Protein AF-A0A7S3CPD2-F1 (afdb_monomer)

pLDDT: mean 91.82, std 6.43, range [57.81, 98.19]

Structure (mmCIF, N/CA/C/O backbone):
data_AF-A0A7S3CPD2-F1
#
_entry.id   AF-A0A7S3CPD2-F1
#
loop_
_atom_site.group_PDB
_atom_site.id
_atom_site.type_symbol
_atom_site.label_atom_id
_atom_site.label_alt_id
_atom_site.label_comp_id
_atom_site.label_asym_id
_atom_site.label_entity_id
_atom_site.label_seq_id
_atom_site.pdbx_PDB_ins_code
_atom_site.Cartn_x
_atom_site.Cartn_y
_atom_site.Cartn_z
_atom_site.occupancy
_atom_site.B_iso_or_equiv
_atom_site.auth_seq_id
_atom_site.auth_comp_id
_atom_site.auth_asym_id
_atom_site.auth_atom_id
_atom_site.pdbx_PDB_model_num
ATOM 1 N N . MET A 1 1 ? 28.173 -14.606 -9.023 1.00 57.81 1 MET A N 1
ATOM 2 C CA . MET A 1 1 ? 27.954 -14.836 -7.575 1.00 57.81 1 MET A CA 1
ATOM 3 C C . MET A 1 1 ? 26.804 -14.009 -6.994 1.00 57.81 1 MET A C 1
ATOM 5 O O . MET A 1 1 ? 26.069 -14.550 -6.185 1.00 57.81 1 MET A O 1
ATOM 9 N N . VAL A 1 2 ? 26.555 -12.772 -7.455 1.00 64.44 2 VAL A N 1
ATOM 10 C CA . VAL A 1 2 ? 25.464 -11.912 -6.931 1.00 64.44 2 VAL A CA 1
ATOM 11 C C . VAL A 1 2 ? 24.052 -12.506 -7.101 1.00 64.44 2 VAL A C 1
ATOM 13 O O . VAL A 1 2 ? 23.254 -12.455 -6.173 1.00 64.44 2 VAL A O 1
ATOM 16 N N . LYS A 1 3 ? 23.731 -13.115 -8.256 1.00 70.94 3 LYS A N 1
ATOM 17 C CA . LYS A 1 3 ? 22.401 -13.717 -8.502 1.00 70.94 3 LYS A CA 1
ATOM 18 C C . LYS A 1 3 ? 22.053 -14.864 -7.524 1.00 70.94 3 LYS A C 1
ATOM 20 O O . LYS A 1 3 ? 20.978 -14.796 -6.938 1.00 70.94 3 LYS A O 1
ATOM 25 N N . PRO A 1 4 ? 22.931 -15.865 -7.292 1.00 81.25 4 PRO A N 1
ATOM 26 C CA . PRO A 1 4 ? 22.703 -16.887 -6.266 1.00 81.25 4 PRO A CA 1
ATOM 27 C C . PRO A 1 4 ? 22.492 -16.327 -4.854 1.00 81.25 4 PRO A C 1
ATOM 29 O O . PRO A 1 4 ? 21.591 -16.774 -4.159 1.00 81.25 4 PRO A O 1
ATOM 32 N N . MET A 1 5 ? 23.272 -15.321 -4.441 1.00 82.88 5 MET A N 1
ATOM 33 C CA . MET A 1 5 ? 23.145 -14.735 -3.098 1.00 82.88 5 MET A CA 1
ATOM 34 C C . MET A 1 5 ? 21.806 -14.019 -2.901 1.00 82.88 5 MET A C 1
ATOM 36 O O . MET A 1 5 ? 21.181 -14.173 -1.856 1.00 82.88 5 MET A O 1
ATOM 40 N N . LYS A 1 6 ? 21.322 -13.302 -3.924 1.00 82.38 6 LYS A N 1
ATOM 41 C CA . LYS A 1 6 ? 19.975 -12.716 -3.900 1.00 82.38 6 LYS A CA 1
ATOM 42 C C . LYS A 1 6 ? 18.889 -13.774 -3.800 1.00 82.38 6 LYS A C 1
ATOM 44 O O . LYS A 1 6 ? 17.940 -13.595 -3.054 1.00 82.38 6 LYS A O 1
ATOM 49 N N . GLN A 1 7 ? 19.031 -14.879 -4.533 1.00 86.94 7 GLN A N 1
ATOM 50 C CA . GLN A 1 7 ? 18.063 -15.969 -4.448 1.00 86.94 7 GLN A CA 1
ATOM 51 C C . GLN A 1 7 ? 17.977 -16.517 -3.020 1.00 86.94 7 GLN A C 1
ATOM 53 O O . GLN A 1 7 ? 16.886 -16.576 -2.469 1.00 86.94 7 GLN A O 1
ATOM 58 N N . VAL A 1 8 ? 19.125 -16.801 -2.399 1.00 89.69 8 VAL A N 1
ATOM 59 C CA . VAL A 1 8 ? 19.183 -17.275 -1.009 1.00 89.69 8 VAL A CA 1
ATOM 60 C C . VAL A 1 8 ? 18.542 -16.273 -0.047 1.00 89.69 8 VAL A C 1
ATOM 62 O O . VAL A 1 8 ? 17.734 -16.669 0.785 1.00 89.69 8 VAL A O 1
ATOM 65 N N . ARG A 1 9 ? 18.848 -14.974 -0.172 1.00 87.56 9 ARG A N 1
ATOM 66 C CA . ARG A 1 9 ? 18.256 -13.937 0.689 1.00 87.56 9 ARG A CA 1
ATOM 67 C C . ARG A 1 9 ? 16.732 -13.881 0.551 1.00 87.56 9 ARG A C 1
ATOM 69 O O . ARG A 1 9 ? 16.040 -13.853 1.563 1.00 87.56 9 ARG A O 1
ATOM 76 N N . ARG A 1 10 ? 16.206 -13.944 -0.675 1.00 87.88 10 ARG A N 1
ATOM 77 C CA . ARG A 1 10 ? 14.756 -13.990 -0.926 1.00 87.88 10 ARG A CA 1
ATOM 78 C C . ARG A 1 10 ? 14.099 -15.228 -0.332 1.00 87.88 10 ARG A C 1
ATOM 80 O O . ARG A 1 10 ? 13.032 -15.114 0.261 1.00 87.88 10 ARG A O 1
ATOM 87 N N . ASP A 1 11 ? 14.732 -16.390 -0.456 1.00 90.50 11 ASP A N 1
ATOM 88 C CA . ASP A 1 11 ? 14.194 -17.638 0.091 1.00 90.50 11 ASP A CA 1
ATOM 89 C C . ASP A 1 11 ? 14.180 -17.614 1.629 1.00 90.50 11 ASP A C 1
ATOM 91 O O . ASP A 1 11 ? 13.206 -18.053 2.240 1.00 90.50 11 ASP A O 1
ATOM 95 N N . ILE A 1 12 ? 15.198 -17.014 2.260 1.00 90.88 12 ILE A N 1
ATOM 96 C CA . ILE A 1 12 ? 15.220 -16.766 3.710 1.00 90.88 12 ILE A CA 1
ATOM 97 C C . ILE A 1 12 ? 14.078 -15.826 4.115 1.00 90.88 12 ILE A C 1
ATOM 99 O O . ILE A 1 12 ? 13.337 -16.141 5.043 1.00 90.88 12 ILE A O 1
ATOM 103 N N . LEU A 1 13 ? 13.899 -14.698 3.418 1.00 91.56 13 LEU A N 1
ATOM 104 C CA . LEU A 1 13 ? 12.825 -13.743 3.719 1.00 91.56 13 LEU A CA 1
ATOM 105 C C . LEU A 1 13 ?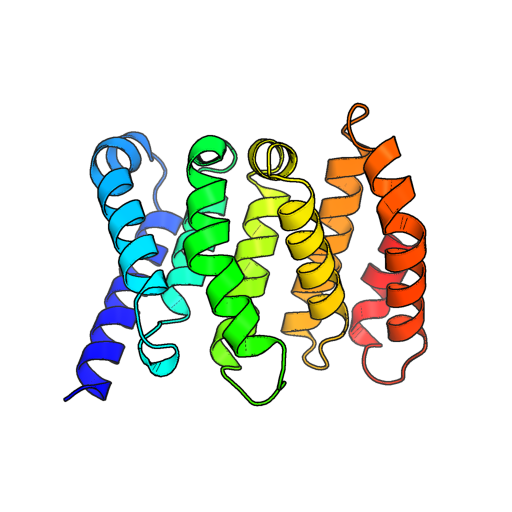 11.439 -14.389 3.596 1.00 91.56 13 LEU A C 1
ATOM 107 O O . LEU A 1 13 ? 10.601 -14.191 4.470 1.00 91.56 13 LEU A O 1
ATOM 111 N N . LYS A 1 14 ? 11.218 -15.217 2.568 1.00 91.31 14 LYS A N 1
ATOM 112 C CA . LYS A 1 14 ? 9.965 -15.969 2.391 1.00 91.31 14 LYS A CA 1
ATOM 113 C C . LYS A 1 14 ? 9.741 -16.998 3.491 1.00 91.31 14 LYS A C 1
ATOM 115 O O . LYS A 1 14 ? 8.622 -17.134 3.968 1.00 91.31 14 LYS A O 1
ATOM 120 N N . LEU A 1 15 ? 10.786 -17.705 3.920 1.00 92.00 15 LEU A N 1
ATOM 121 C CA . LEU A 1 15 ? 10.677 -18.649 5.032 1.00 92.00 15 LEU A CA 1
ATOM 122 C C . LEU A 1 15 ? 10.284 -17.934 6.332 1.00 92.00 15 LEU A C 1
ATOM 124 O O . LEU A 1 15 ? 9.395 -18.403 7.039 1.00 92.00 15 LEU A O 1
ATOM 128 N N . ILE A 1 16 ? 10.911 -16.788 6.618 1.00 90.00 16 ILE A N 1
ATOM 129 C CA . ILE A 1 16 ? 10.566 -15.955 7.778 1.00 90.00 16 ILE A CA 1
ATOM 130 C C . ILE A 1 16 ? 9.122 -15.459 7.657 1.00 90.00 16 ILE A C 1
ATOM 132 O O . ILE A 1 16 ? 8.374 -15.529 8.627 1.00 90.00 16 ILE A O 1
ATOM 136 N N . GLN A 1 17 ? 8.710 -15.007 6.471 1.00 90.56 17 GLN A N 1
ATOM 137 C CA . GLN A 1 17 ? 7.341 -14.568 6.215 1.00 90.56 17 GLN A CA 1
ATOM 138 C C . GLN A 1 17 ? 6.327 -15.679 6.522 1.00 90.56 17 GLN A C 1
ATOM 140 O O . GLN A 1 17 ? 5.404 -15.454 7.298 1.00 90.56 17 GLN A O 1
ATOM 145 N N . ILE A 1 18 ? 6.532 -16.887 5.984 1.00 91.00 18 ILE A N 1
ATOM 146 C CA . ILE A 1 18 ? 5.654 -18.044 6.225 1.00 91.00 18 ILE A CA 1
ATOM 147 C C . ILE A 1 18 ? 5.589 -18.376 7.720 1.00 91.00 18 ILE A C 1
ATOM 149 O O . ILE A 1 18 ? 4.514 -18.648 8.250 1.00 91.00 18 ILE A O 1
ATOM 153 N N . TYR A 1 19 ? 6.725 -18.327 8.420 1.00 88.94 19 TYR A N 1
ATOM 154 C CA . TYR A 1 19 ? 6.754 -18.542 9.865 1.00 88.94 19 TYR A CA 1
ATOM 155 C C . TYR A 1 19 ? 5.871 -17.520 10.605 1.00 88.94 19 TYR A C 1
ATOM 157 O O . TYR A 1 19 ? 4.987 -17.914 11.366 1.00 88.94 19 TYR A O 1
ATOM 165 N N . ILE A 1 20 ? 6.033 -16.228 10.308 1.00 89.19 20 ILE A N 1
ATOM 166 C CA . ILE A 1 20 ? 5.252 -15.118 10.886 1.00 89.19 20 ILE A CA 1
ATOM 167 C C . ILE A 1 20 ? 3.753 -15.257 10.571 1.00 89.19 20 ILE A C 1
ATOM 169 O O . ILE A 1 20 ? 2.915 -14.991 11.430 1.00 89.19 20 ILE A O 1
ATOM 173 N N . GLU A 1 21 ? 3.388 -15.723 9.373 1.00 89.62 21 GLU A N 1
ATOM 174 C CA . GLU A 1 21 ? 1.992 -16.002 9.001 1.00 89.62 21 GLU A CA 1
ATOM 175 C C . GLU A 1 21 ? 1.358 -17.093 9.875 1.00 89.62 21 GLU A C 1
ATOM 177 O O . GLU A 1 21 ? 0.167 -17.016 10.190 1.00 89.62 21 GLU A O 1
ATOM 182 N N . THR A 1 22 ? 2.142 -18.086 10.299 1.00 87.19 22 THR A N 1
ATOM 183 C CA . THR A 1 22 ? 1.669 -19.199 11.140 1.00 87.19 22 THR A CA 1
ATOM 184 C C . THR A 1 22 ? 1.745 -18.928 12.639 1.00 87.19 22 THR A C 1
ATOM 186 O O . THR A 1 22 ? 1.070 -19.609 13.410 1.00 87.19 22 THR A O 1
ATOM 189 N N . GLU A 1 23 ? 2.543 -17.945 13.058 1.00 83.88 23 GLU A N 1
ATOM 190 C CA . GLU A 1 23 ? 2.783 -17.661 14.468 1.00 83.88 23 GLU A CA 1
ATOM 191 C C . GLU A 1 23 ? 1.545 -17.045 15.140 1.00 83.88 23 GLU A C 1
ATOM 193 O O . GLU A 1 23 ? 0.802 -16.250 14.544 1.00 83.88 23 GLU A O 1
ATOM 198 N N . VAL A 1 24 ? 1.324 -17.450 16.393 1.00 78.62 24 VAL A N 1
ATOM 199 C CA . VAL A 1 24 ? 0.180 -17.034 17.220 1.00 78.62 24 VAL A CA 1
ATOM 200 C C . VAL A 1 24 ? 0.649 -16.199 18.408 1.00 78.62 24 VAL A C 1
ATOM 202 O O . VAL A 1 24 ? -0.090 -15.323 18.853 1.00 78.62 24 VAL A O 1
ATOM 205 N N . ASN A 1 25 ? 1.868 -16.432 18.913 1.00 80.44 25 ASN A N 1
ATOM 206 C CA . ASN A 1 25 ? 2.431 -15.657 20.014 1.00 80.44 25 ASN A CA 1
ATOM 207 C C . ASN A 1 25 ? 3.629 -14.814 19.553 1.00 80.44 25 ASN A C 1
ATOM 209 O O . ASN A 1 25 ? 4.753 -15.300 19.426 1.00 80.44 25 ASN A O 1
ATOM 213 N N . PHE A 1 26 ? 3.392 -13.514 19.391 1.00 81.00 26 PHE A N 1
ATOM 214 C CA . PHE A 1 26 ? 4.415 -12.552 18.995 1.00 81.00 26 PHE A CA 1
ATOM 215 C C . PHE A 1 26 ? 5.247 -11.983 20.149 1.00 81.00 26 PHE A C 1
ATOM 217 O O . PHE A 1 26 ? 6.204 -11.263 19.889 1.00 81.00 26 PHE A O 1
ATOM 224 N N . GLU A 1 27 ? 4.988 -12.322 21.416 1.00 77.94 27 GLU A N 1
ATOM 225 C CA . GLU A 1 27 ? 5.785 -11.801 22.541 1.00 77.94 27 GLU A CA 1
ATOM 226 C C . GLU A 1 27 ? 7.270 -12.165 22.403 1.00 77.94 27 GLU A C 1
ATOM 228 O O . GLU A 1 27 ? 8.155 -11.320 22.557 1.00 77.94 27 GLU A O 1
ATOM 233 N N . THR A 1 28 ? 7.546 -13.423 22.046 1.00 73.88 28 THR A N 1
ATOM 234 C CA . THR A 1 28 ? 8.921 -13.910 21.848 1.00 73.88 28 THR A CA 1
ATOM 235 C C . THR A 1 28 ? 9.550 -13.309 20.592 1.00 73.88 28 THR A C 1
ATOM 237 O O . THR A 1 28 ? 10.752 -13.032 20.578 1.00 73.88 28 THR A O 1
ATOM 240 N N . PHE A 1 29 ? 8.748 -13.074 19.549 1.00 75.31 29 PHE A N 1
ATOM 241 C CA . PHE A 1 29 ? 9.196 -12.401 18.334 1.00 75.31 29 PHE A CA 1
ATOM 242 C C . PHE A 1 29 ? 9.581 -10.949 18.637 1.00 75.31 29 PHE A C 1
ATOM 244 O O . PHE A 1 29 ? 10.697 -10.534 18.347 1.00 75.31 29 PHE A O 1
ATOM 251 N N . ASN A 1 30 ? 8.722 -10.199 19.321 1.00 75.75 30 ASN A N 1
ATOM 252 C CA . ASN A 1 30 ? 8.953 -8.796 19.649 1.00 75.75 30 ASN A CA 1
ATOM 253 C C . ASN A 1 30 ? 10.177 -8.597 20.546 1.00 75.75 30 ASN A C 1
ATOM 255 O O . ASN A 1 30 ? 10.983 -7.702 20.290 1.00 75.75 30 ASN A O 1
ATOM 259 N N . ALA A 1 31 ? 10.364 -9.460 21.549 1.00 77.31 31 ALA A N 1
ATOM 260 C CA . ALA A 1 31 ? 11.505 -9.376 22.459 1.00 77.31 31 ALA A CA 1
ATOM 261 C C . ALA A 1 31 ? 12.861 -9.576 21.757 1.00 77.31 31 ALA A C 1
ATOM 263 O O . ALA A 1 31 ? 13.854 -8.978 22.168 1.00 77.31 31 ALA A O 1
ATOM 264 N N . ASN A 1 32 ? 12.911 -10.402 20.707 1.00 75.31 32 ASN A N 1
ATOM 265 C CA . ASN A 1 32 ? 14.169 -10.806 20.075 1.00 75.31 32 ASN A CA 1
ATOM 266 C C . ASN A 1 32 ? 14.401 -10.182 18.692 1.00 75.31 32 ASN A C 1
ATOM 268 O O . ASN A 1 32 ? 15.546 -10.071 18.264 1.00 75.31 32 ASN A O 1
ATOM 272 N N . PHE A 1 33 ? 13.341 -9.792 17.982 1.00 74.31 33 PHE A N 1
ATOM 273 C CA . PHE A 1 33 ? 13.400 -9.502 16.548 1.00 74.31 33 PHE A CA 1
ATOM 274 C C . PHE A 1 33 ? 13.239 -8.016 16.211 1.00 74.31 33 PHE A C 1
ATOM 276 O O . PHE A 1 33 ? 13.691 -7.596 15.149 1.00 74.31 33 PHE A O 1
ATOM 283 N N . LEU A 1 34 ? 12.679 -7.189 17.108 1.00 73.44 34 LEU A N 1
ATOM 284 C CA . LEU A 1 34 ? 12.556 -5.737 16.887 1.00 73.44 34 LEU A CA 1
ATOM 285 C C . LEU A 1 34 ? 13.896 -5.058 16.525 1.00 73.44 34 LEU A C 1
ATOM 287 O O . LEU A 1 34 ? 13.919 -4.314 15.540 1.00 73.44 34 LEU A O 1
ATOM 291 N N . PRO A 1 35 ? 15.024 -5.328 17.221 1.00 81.69 35 PRO A N 1
ATOM 292 C CA . PRO A 1 35 ? 16.323 -4.778 16.825 1.00 81.69 35 PRO A CA 1
ATOM 293 C C . PRO A 1 35 ? 16.740 -5.207 15.410 1.00 81.69 35 PRO A C 1
ATOM 295 O O . PRO A 1 35 ? 17.195 -4.385 14.616 1.00 81.69 35 PRO A O 1
ATOM 298 N N . SER A 1 36 ? 16.510 -6.475 15.056 1.00 86.50 36 SER A N 1
ATOM 299 C CA . SER A 1 36 ? 16.823 -7.011 13.727 1.00 86.50 36 SER A CA 1
ATOM 300 C C . SER A 1 36 ? 15.954 -6.405 12.619 1.00 86.50 36 SER A C 1
ATOM 302 O O . SER A 1 36 ? 16.431 -6.221 11.499 1.00 86.50 36 SER A O 1
ATOM 304 N N . LEU A 1 37 ? 14.699 -6.039 12.909 1.00 86.12 37 LEU A N 1
ATOM 305 C CA . LEU A 1 37 ? 13.850 -5.311 11.959 1.00 86.12 37 LEU A CA 1
ATOM 306 C C . LEU A 1 37 ? 14.409 -3.921 11.662 1.00 86.12 37 LEU A C 1
ATOM 308 O O . LEU A 1 37 ? 14.419 -3.502 10.505 1.00 86.12 37 LEU A O 1
ATOM 312 N N . GLN A 1 38 ? 14.904 -3.214 12.679 1.00 90.56 38 GLN A N 1
ATOM 313 C CA . GLN A 1 38 ? 15.516 -1.901 12.489 1.00 90.56 38 GLN A CA 1
ATOM 314 C C . GLN A 1 38 ? 16.769 -1.979 11.607 1.00 90.56 38 GLN A C 1
ATOM 316 O O . GLN A 1 38 ? 16.916 -1.171 10.688 1.00 90.56 38 GLN A O 1
ATOM 321 N N . GLU A 1 39 ? 17.632 -2.969 11.838 1.00 91.88 39 GLU A N 1
ATOM 322 C CA . GLU A 1 39 ? 18.807 -3.215 10.994 1.00 91.88 39 GLU A CA 1
ATOM 323 C C . GLU A 1 39 ? 18.412 -3.543 9.549 1.00 91.88 39 GLU A C 1
ATOM 325 O O . GLU A 1 39 ? 19.004 -3.004 8.616 1.00 91.88 39 GLU A O 1
ATOM 330 N N . MET A 1 40 ? 17.366 -4.352 9.343 1.00 93.31 40 MET A N 1
ATOM 331 C CA . MET A 1 40 ? 16.867 -4.682 8.003 1.00 93.31 40 MET A CA 1
ATOM 332 C C . MET A 1 40 ? 16.331 -3.451 7.259 1.00 93.31 40 MET A C 1
ATOM 334 O O . MET A 1 40 ? 16.604 -3.278 6.070 1.00 93.31 40 MET A O 1
ATOM 338 N N . VAL A 1 41 ? 15.593 -2.574 7.949 1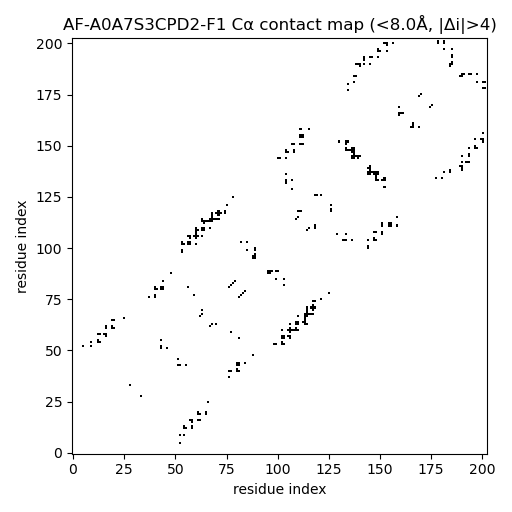.00 95.94 41 VAL A N 1
ATOM 339 C CA . VAL A 1 41 ? 15.126 -1.300 7.379 1.00 95.94 41 VAL A CA 1
ATOM 340 C C . VAL A 1 41 ? 16.317 -0.430 6.980 1.00 95.94 41 VAL A C 1
ATOM 342 O O . VAL A 1 41 ? 16.332 0.135 5.885 1.00 95.94 41 VAL A O 1
ATOM 345 N N . GLN A 1 42 ? 17.333 -0.339 7.838 1.00 95.31 42 GLN A N 1
ATOM 346 C CA . GLN A 1 42 ? 18.535 0.438 7.557 1.00 95.31 42 GLN A CA 1
ATOM 347 C C . GLN A 1 42 ? 19.313 -0.120 6.357 1.00 95.31 42 GLN A C 1
ATOM 349 O O . GLN A 1 42 ? 19.652 0.654 5.460 1.00 95.31 42 GLN A O 1
ATOM 354 N N . ASP A 1 43 ? 19.541 -1.437 6.303 1.00 94.69 43 ASP A N 1
ATOM 355 C CA . ASP A 1 43 ? 20.221 -2.115 5.191 1.00 94.69 43 ASP A CA 1
ATOM 356 C C . ASP A 1 43 ? 19.500 -1.868 3.860 1.00 94.69 43 ASP A C 1
ATOM 358 O O . ASP A 1 43 ? 20.122 -1.467 2.873 1.00 94.69 43 ASP A O 1
ATOM 362 N N . TYR A 1 44 ? 18.169 -1.992 3.844 1.00 96.50 44 TYR A N 1
ATOM 363 C CA . TYR A 1 44 ? 17.358 -1.689 2.664 1.00 96.50 44 TYR A CA 1
ATOM 364 C C . TYR A 1 44 ? 17.504 -0.224 2.223 1.00 96.50 44 TYR A C 1
ATOM 366 O O . TYR A 1 44 ? 17.644 0.064 1.030 1.00 96.50 44 TYR A O 1
ATOM 374 N N . THR A 1 45 ? 17.504 0.705 3.184 1.00 96.12 45 THR A N 1
ATOM 375 C CA . THR A 1 45 ? 17.571 2.150 2.923 1.00 96.12 45 THR A CA 1
ATOM 376 C C . THR A 1 45 ? 18.881 2.529 2.233 1.00 96.12 45 THR A C 1
ATOM 378 O O . THR A 1 45 ? 18.859 3.215 1.209 1.00 96.12 45 THR A O 1
ATOM 381 N N . VAL A 1 46 ? 20.016 2.068 2.771 1.00 95.31 46 VAL A N 1
ATOM 382 C CA . VAL A 1 46 ? 21.358 2.424 2.271 1.00 95.31 46 VAL A CA 1
ATOM 383 C C . VAL A 1 46 ? 21.788 1.608 1.052 1.00 95.31 46 VAL A C 1
ATOM 385 O O . VAL A 1 46 ? 22.727 1.994 0.357 1.00 95.31 46 VAL A O 1
ATOM 388 N N . SER A 1 47 ? 21.111 0.490 0.782 1.00 94.56 47 SER A N 1
ATOM 389 C CA . SER A 1 47 ? 21.375 -0.353 -0.381 1.00 94.56 47 SER A CA 1
ATOM 390 C C . SER A 1 47 ? 21.071 0.354 -1.703 1.00 94.56 47 SER A C 1
ATOM 392 O O . SER A 1 47 ? 20.094 1.099 -1.826 1.00 94.56 47 SER A O 1
ATOM 394 N N . ASP A 1 48 ? 21.874 0.040 -2.726 1.00 94.38 48 ASP A N 1
ATOM 395 C CA . ASP A 1 48 ? 21.594 0.408 -4.118 1.00 94.38 48 ASP A CA 1
ATOM 396 C C . ASP A 1 48 ? 20.193 -0.091 -4.534 1.00 94.38 48 ASP A C 1
ATOM 398 O O . ASP A 1 48 ? 19.822 -1.207 -4.152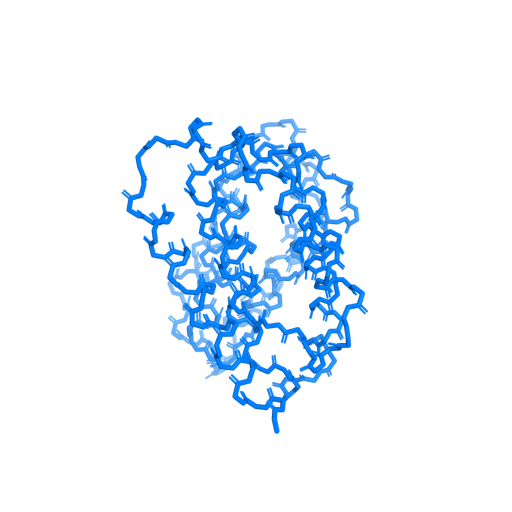 1.00 94.38 48 ASP A O 1
ATOM 402 N N . PRO A 1 49 ? 19.419 0.661 -5.343 1.00 94.56 49 PRO A N 1
ATOM 403 C CA . PRO A 1 49 ? 18.106 0.227 -5.823 1.00 94.56 49 PRO A CA 1
ATOM 404 C C . PRO A 1 49 ? 18.095 -1.174 -6.436 1.00 94.56 49 PRO A C 1
ATOM 406 O O . PRO A 1 49 ? 17.172 -1.947 -6.195 1.00 94.56 49 PRO A O 1
ATOM 409 N N . ASN A 1 50 ? 19.149 -1.547 -7.166 1.00 91.69 50 ASN A N 1
ATOM 410 C CA . ASN A 1 50 ? 19.254 -2.881 -7.740 1.00 91.69 50 ASN A CA 1
ATOM 411 C C . ASN A 1 50 ? 19.544 -3.942 -6.684 1.00 91.69 50 ASN A C 1
ATOM 413 O O . ASN A 1 50 ? 19.337 -5.112 -6.968 1.00 91.69 50 ASN A O 1
ATOM 417 N N . ALA A 1 51 ? 20.083 -3.594 -5.518 1.00 92.06 51 ALA A N 1
ATOM 418 C CA . ALA A 1 51 ? 20.419 -4.519 -4.438 1.00 92.06 51 ALA A CA 1
ATOM 419 C C . ALA A 1 51 ? 19.288 -4.710 -3.417 1.00 92.06 51 ALA A C 1
ATOM 421 O O . ALA A 1 51 ? 19.387 -5.618 -2.593 1.00 92.06 51 ALA A O 1
ATOM 422 N N . ARG A 1 52 ? 18.226 -3.906 -3.476 1.00 94.75 52 ARG A N 1
ATOM 423 C CA . ARG A 1 52 ? 17.020 -4.081 -2.658 1.00 94.75 52 ARG A CA 1
ATOM 424 C C . ARG A 1 52 ? 16.247 -5.328 -3.090 1.00 94.75 52 ARG A C 1
ATOM 426 O O . ARG A 1 52 ? 16.315 -5.719 -4.255 1.00 94.75 52 ARG A O 1
ATOM 433 N N . ASP A 1 53 ? 15.520 -5.940 -2.157 1.00 94.38 53 ASP A N 1
ATOM 434 C CA . ASP A 1 53 ? 14.639 -7.077 -2.442 1.00 94.38 53 ASP A CA 1
ATOM 435 C C . ASP A 1 53 ? 13.172 -6.716 -2.161 1.00 94.38 53 ASP A C 1
ATOM 437 O O . ASP A 1 53 ? 12.863 -6.224 -1.071 1.00 94.38 53 ASP A O 1
ATOM 441 N N . PRO A 1 54 ? 12.248 -6.996 -3.096 1.00 95.62 54 PRO A N 1
ATOM 442 C CA . PRO A 1 54 ? 10.821 -6.756 -2.889 1.00 95.62 54 PRO A CA 1
ATOM 443 C C . PRO A 1 54 ? 10.243 -7.585 -1.731 1.00 95.62 54 PRO A C 1
ATOM 445 O O . PRO A 1 54 ? 9.324 -7.134 -1.047 1.00 95.62 54 PRO A O 1
ATOM 448 N N . GLU A 1 55 ? 10.804 -8.767 -1.462 1.00 95.88 55 GLU A N 1
ATOM 449 C CA . GLU A 1 55 ? 10.420 -9.625 -0.338 1.00 95.88 55 GLU A CA 1
ATOM 450 C C . GLU A 1 55 ? 10.568 -8.935 1.024 1.00 95.88 55 GLU A C 1
ATOM 452 O O . GLU A 1 55 ? 9.810 -9.253 1.937 1.00 95.88 55 GLU A O 1
ATOM 457 N N . THR A 1 56 ? 11.470 -7.957 1.173 1.00 96.44 56 THR A N 1
ATOM 458 C CA . THR A 1 56 ? 11.555 -7.159 2.405 1.00 96.44 56 THR A CA 1
ATOM 459 C C . THR A 1 56 ? 10.252 -6.396 2.642 1.00 96.44 56 THR A C 1
ATOM 461 O O . THR A 1 56 ? 9.712 -6.430 3.742 1.00 96.44 56 THR A O 1
ATOM 464 N N . LEU A 1 57 ? 9.683 -5.767 1.609 1.00 97.75 57 LEU A N 1
ATOM 465 C CA . LEU A 1 57 ? 8.413 -5.042 1.730 1.00 97.75 57 LEU A CA 1
ATOM 466 C C . LEU A 1 57 ? 7.262 -5.986 2.091 1.00 97.75 57 LEU A C 1
ATOM 468 O O . LEU A 1 57 ? 6.445 -5.656 2.948 1.00 97.75 57 LEU A O 1
ATOM 472 N N . MET A 1 58 ? 7.230 -7.170 1.472 1.00 97.06 58 MET A N 1
ATOM 473 C CA . MET A 1 58 ? 6.204 -8.181 1.738 1.00 97.06 58 MET A CA 1
ATOM 474 C C . MET A 1 58 ? 6.296 -8.745 3.162 1.00 97.06 58 MET A C 1
ATOM 476 O O . MET A 1 58 ? 5.278 -8.919 3.834 1.00 97.06 58 MET A O 1
ATOM 480 N N . LEU A 1 59 ? 7.514 -8.964 3.660 1.00 95.75 59 LEU A N 1
ATOM 481 C CA . LEU A 1 59 ? 7.750 -9.369 5.040 1.00 95.75 59 LEU A CA 1
ATOM 482 C C . LEU A 1 59 ? 7.191 -8.328 6.021 1.00 95.75 59 LEU A C 1
ATOM 484 O O . LEU A 1 59 ? 6.452 -8.684 6.936 1.00 95.75 59 LEU A O 1
ATOM 488 N N . PHE A 1 60 ? 7.465 -7.038 5.800 1.00 96.25 60 PHE A N 1
ATOM 489 C CA . PHE A 1 60 ? 6.908 -5.970 6.639 1.00 96.25 60 PHE A CA 1
ATOM 490 C C . PHE A 1 60 ? 5.386 -5.831 6.505 1.00 96.25 60 PHE A C 1
ATOM 492 O O . PHE A 1 60 ? 4.719 -5.550 7.499 1.00 96.25 60 PHE A O 1
ATOM 499 N N . ALA A 1 61 ? 4.818 -6.082 5.321 1.00 97.19 61 ALA A N 1
ATOM 500 C CA . ALA A 1 61 ? 3.367 -6.123 5.132 1.00 97.19 61 ALA A CA 1
ATOM 501 C C . ALA A 1 61 ? 2.724 -7.233 5.979 1.00 97.19 61 ALA A C 1
ATOM 503 O O . ALA A 1 61 ? 1.672 -7.027 6.588 1.00 97.19 61 ALA A O 1
ATOM 504 N N . THR A 1 62 ? 3.387 -8.387 6.049 1.00 95.56 62 THR A N 1
ATOM 505 C CA . THR A 1 62 ? 2.966 -9.553 6.834 1.00 95.56 62 THR A CA 1
ATOM 506 C C . THR A 1 62 ? 3.080 -9.281 8.330 1.00 95.56 62 THR A C 1
ATOM 508 O O . THR A 1 62 ? 2.125 -9.500 9.071 1.00 95.56 62 THR A O 1
ATOM 511 N N . ILE A 1 63 ? 4.208 -8.725 8.773 1.00 93.62 63 ILE A N 1
ATOM 512 C CA . ILE A 1 63 ? 4.428 -8.323 10.167 1.00 93.62 63 ILE A CA 1
ATOM 513 C C . ILE A 1 63 ? 3.345 -7.332 10.623 1.00 93.62 63 ILE A C 1
ATOM 515 O O . ILE A 1 63 ? 2.710 -7.550 11.651 1.00 93.62 63 ILE A O 1
ATOM 519 N N . LEU A 1 64 ? 3.056 -6.296 9.827 1.00 94.50 64 LEU A N 1
ATOM 520 C CA . LEU A 1 64 ? 1.990 -5.332 10.128 1.00 94.50 64 LEU A CA 1
ATOM 521 C C . LEU A 1 64 ? 0.602 -5.975 10.182 1.00 94.50 64 LEU A C 1
ATOM 523 O O . LEU A 1 64 ? -0.220 -5.557 10.989 1.00 94.50 64 LEU A O 1
ATOM 527 N N . SER A 1 65 ? 0.334 -6.994 9.361 1.00 94.75 65 SER A N 1
ATOM 528 C CA . SER A 1 65 ? -0.947 -7.712 9.409 1.00 94.75 65 SER A CA 1
ATOM 529 C C . SER A 1 65 ? -1.151 -8.522 10.693 1.00 94.75 65 SER A C 1
ATOM 531 O O . SER A 1 65 ? -2.287 -8.808 11.058 1.00 94.75 65 SER A O 1
ATOM 533 N N . LYS A 1 66 ? -0.061 -8.883 11.380 1.00 91.69 66 LYS A N 1
ATOM 534 C CA . LYS A 1 66 ? -0.086 -9.661 12.623 1.00 91.69 66 LYS A CA 1
ATOM 535 C C . LYS A 1 66 ? -0.066 -8.784 13.866 1.00 91.69 66 LYS A C 1
ATOM 537 O O . LYS A 1 66 ? -0.854 -9.005 14.777 1.00 91.69 66 LYS A O 1
ATOM 542 N N . GLU A 1 67 ? 0.805 -7.785 13.867 1.00 90.19 67 GLU A N 1
ATOM 543 C CA . GLU A 1 67 ? 1.057 -6.933 15.030 1.00 90.19 67 GLU A CA 1
ATOM 544 C C . GLU A 1 67 ? 0.193 -5.668 15.056 1.00 90.19 67 GLU A C 1
ATOM 546 O O . GLU A 1 67 ? -0.071 -5.108 16.122 1.00 90.19 67 GLU A O 1
ATOM 551 N N . GLY A 1 68 ? -0.245 -5.199 13.886 1.00 92.44 68 GLY A N 1
ATOM 552 C CA . GLY A 1 68 ? -1.066 -4.003 13.752 1.00 92.44 68 GLY A CA 1
ATOM 553 C C . GLY A 1 68 ? -0.496 -2.796 14.500 1.00 92.44 68 GLY A C 1
ATOM 554 O O . GLY A 1 68 ? 0.685 -2.461 14.369 1.00 92.44 68 GLY A O 1
ATOM 555 N N . ASP A 1 69 ? -1.336 -2.159 15.318 1.00 91.94 69 ASP A N 1
ATOM 556 C CA . ASP A 1 69 ? -0.986 -0.960 16.083 1.00 91.94 69 ASP A CA 1
ATOM 557 C C . ASP A 1 69 ? 0.121 -1.164 17.137 1.00 91.94 69 ASP A C 1
ATOM 559 O O . ASP A 1 69 ? 0.678 -0.164 17.599 1.00 91.94 69 ASP A O 1
ATOM 563 N N . GLN A 1 70 ? 0.529 -2.397 17.475 1.00 89.62 70 GLN A N 1
ATOM 564 C CA . GLN A 1 70 ? 1.723 -2.623 18.314 1.00 89.62 70 GLN A CA 1
ATOM 565 C C . GLN A 1 70 ? 2.991 -2.041 17.669 1.00 89.62 70 GLN A C 1
ATOM 567 O O . GLN A 1 70 ? 3.924 -1.626 18.357 1.00 89.62 70 GLN A O 1
ATOM 572 N N . LEU A 1 71 ? 3.002 -1.923 16.338 1.00 90.62 71 LEU A N 1
ATOM 573 C CA . LEU A 1 71 ? 4.101 -1.334 15.578 1.00 90.62 71 LEU A CA 1
ATOM 574 C C . LEU A 1 71 ? 3.951 0.168 15.345 1.00 90.62 71 LEU A C 1
ATOM 576 O O . LEU A 1 71 ? 4.785 0.744 14.650 1.00 90.62 71 LEU A O 1
ATOM 580 N N . SER A 1 72 ? 2.958 0.837 15.939 1.00 93.06 72 SER A N 1
ATOM 581 C CA . SER A 1 72 ? 2.702 2.270 15.715 1.00 93.06 72 SER A CA 1
ATOM 582 C C . SER A 1 72 ? 3.941 3.144 15.922 1.00 93.06 72 SER A C 1
ATOM 584 O O . SER A 1 72 ? 4.201 4.049 15.134 1.00 93.06 72 SER A O 1
ATOM 586 N N . MET A 1 73 ? 4.746 2.846 16.948 1.00 90.75 73 MET A N 1
ATOM 587 C CA . MET A 1 73 ? 5.972 3.598 17.253 1.00 90.75 73 MET A CA 1
ATOM 588 C C . MET A 1 73 ? 7.105 3.337 16.252 1.00 90.75 73 MET A C 1
ATOM 590 O O . MET A 1 73 ? 7.970 4.189 16.071 1.00 90.75 73 MET A O 1
ATOM 594 N N . PHE A 1 74 ? 7.102 2.173 15.600 1.00 91.94 74 PHE A N 1
ATOM 595 C CA . PHE A 1 74 ? 8.087 1.787 14.588 1.00 91.94 74 PHE A CA 1
ATOM 596 C C . PHE A 1 74 ? 7.618 2.104 13.159 1.00 91.94 74 PHE A C 1
ATOM 598 O O . PHE A 1 74 ? 8.421 2.134 12.225 1.00 91.94 74 PHE A O 1
ATOM 605 N N . LEU A 1 75 ? 6.328 2.393 12.971 1.00 94.06 75 LEU A N 1
ATOM 606 C CA . LEU A 1 75 ? 5.738 2.709 11.677 1.00 94.06 75 LEU A CA 1
ATOM 607 C C . LEU A 1 75 ? 6.471 3.840 10.938 1.00 94.06 75 LEU A C 1
ATOM 609 O O . LEU A 1 75 ? 6.707 3.674 9.738 1.00 94.06 75 LEU A O 1
ATOM 613 N N . PRO A 1 76 ? 6.911 4.940 11.590 1.00 93.94 76 PRO A N 1
ATOM 614 C CA . PRO A 1 76 ? 7.723 5.943 10.918 1.00 93.94 76 PRO A CA 1
ATOM 615 C C . PRO A 1 76 ? 8.959 5.324 10.262 1.00 93.94 76 PRO A C 1
ATOM 617 O O . PRO A 1 76 ? 9.174 5.558 9.078 1.00 93.94 76 PRO A O 1
ATOM 620 N N . ASN A 1 77 ? 9.724 4.478 10.961 1.00 94.12 77 ASN A N 1
ATOM 621 C CA . ASN A 1 77 ? 10.920 3.821 10.419 1.00 94.12 77 ASN A CA 1
ATOM 622 C C . ASN A 1 77 ? 10.607 3.003 9.162 1.00 94.12 77 ASN A C 1
ATOM 624 O O . ASN A 1 77 ? 11.350 3.086 8.185 1.00 94.12 77 ASN A O 1
ATOM 628 N N . ILE A 1 78 ? 9.493 2.265 9.156 1.00 96.00 78 ILE A N 1
ATOM 629 C CA . ILE A 1 78 ? 9.031 1.521 7.976 1.00 96.00 78 ILE A CA 1
ATOM 630 C C . ILE A 1 78 ? 8.739 2.495 6.826 1.00 96.00 78 ILE A C 1
ATOM 632 O O . ILE A 1 78 ? 9.167 2.274 5.690 1.00 96.00 78 ILE A O 1
ATOM 636 N N . VAL A 1 79 ? 8.044 3.603 7.105 1.00 95.44 79 VAL A N 1
ATOM 637 C CA . VAL A 1 79 ? 7.708 4.591 6.075 1.00 95.44 79 VAL A CA 1
ATOM 638 C C . VAL A 1 79 ? 8.976 5.242 5.496 1.00 95.44 79 VAL A C 1
ATOM 640 O O . VAL A 1 79 ? 9.156 5.270 4.278 1.00 95.44 79 VAL A O 1
ATOM 643 N N . TYR A 1 80 ? 9.886 5.698 6.353 1.00 94.12 80 TYR A N 1
ATOM 644 C CA . TYR A 1 80 ? 11.140 6.338 5.954 1.00 94.12 80 TYR A CA 1
ATOM 645 C C . TYR A 1 80 ? 12.080 5.403 5.205 1.00 94.12 80 TYR A C 1
ATOM 647 O O . TYR A 1 80 ? 12.655 5.779 4.189 1.00 94.12 80 TYR A O 1
ATOM 655 N N . GLY A 1 81 ? 12.293 4.203 5.738 1.00 96.12 81 GLY A N 1
ATOM 656 C CA . GLY A 1 81 ? 13.360 3.340 5.253 1.00 96.12 81 GLY A CA 1
ATOM 657 C C . GLY A 1 81 ? 12.930 2.413 4.128 1.00 96.12 81 GLY A C 1
ATOM 658 O O . GLY A 1 81 ? 13.752 2.016 3.308 1.00 96.12 81 GLY A O 1
ATOM 659 N N . LEU A 1 82 ? 11.638 2.091 4.038 1.00 97.31 82 LEU A N 1
ATOM 660 C CA . LEU A 1 82 ? 11.127 1.173 3.021 1.00 97.31 82 LEU A CA 1
ATOM 661 C C . LEU A 1 82 ? 10.216 1.878 2.024 1.00 97.31 82 LEU A C 1
ATOM 663 O O . LEU A 1 82 ? 10.373 1.715 0.812 1.00 97.31 82 LEU A O 1
ATOM 667 N N . CYS A 1 83 ? 9.261 2.674 2.503 1.00 95.44 83 CYS A N 1
ATOM 668 C CA . CYS A 1 83 ? 8.243 3.242 1.631 1.00 95.44 83 CYS A CA 1
ATOM 669 C C . CYS A 1 83 ? 8.773 4.357 0.727 1.00 95.44 83 CYS A C 1
ATOM 671 O O . CYS A 1 83 ? 8.502 4.297 -0.474 1.00 95.44 83 CYS A O 1
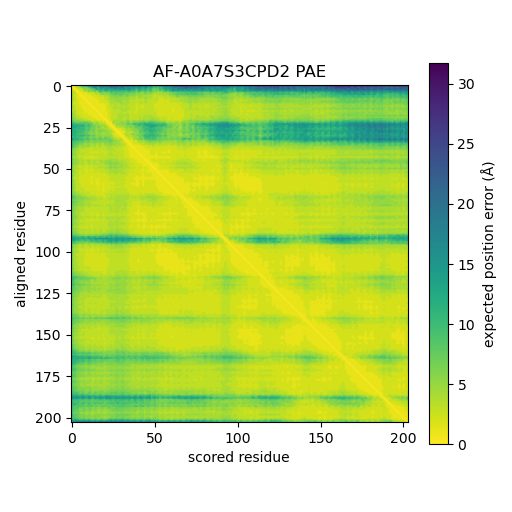ATOM 673 N N . GLU A 1 84 ? 9.461 5.357 1.275 1.00 94.25 84 GLU A N 1
ATOM 674 C CA . GLU A 1 84 ? 9.979 6.493 0.498 1.00 94.25 84 GLU A CA 1
ATOM 675 C C . GLU A 1 84 ? 11.039 6.051 -0.531 1.00 94.25 84 GLU A C 1
ATOM 677 O O . GLU A 1 84 ? 10.861 6.346 -1.716 1.00 94.25 84 GLU A O 1
ATOM 682 N N . PRO A 1 85 ? 12.065 5.247 -0.177 1.00 95.75 85 PRO A N 1
ATOM 683 C CA . PRO A 1 85 ? 13.097 4.860 -1.133 1.00 95.75 85 PRO A CA 1
ATOM 684 C C . PRO A 1 85 ? 12.556 3.963 -2.245 1.00 95.75 85 PRO A C 1
ATOM 686 O O . PRO A 1 85 ? 13.055 4.016 -3.365 1.00 95.75 85 PRO A O 1
ATOM 689 N N . THR A 1 86 ? 11.528 3.159 -1.956 1.00 96.56 86 THR A N 1
ATOM 690 C CA . THR A 1 86 ? 10.845 2.351 -2.976 1.00 96.56 86 THR A CA 1
ATOM 691 C C . THR A 1 86 ? 9.983 3.214 -3.891 1.00 96.56 86 THR A C 1
ATOM 693 O O . THR A 1 86 ? 9.946 2.968 -5.092 1.00 96.56 86 THR A O 1
ATOM 696 N N . LEU A 1 87 ? 9.309 4.242 -3.364 1.00 93.75 87 LEU A N 1
ATOM 697 C CA . LEU A 1 87 ? 8.531 5.158 -4.199 1.00 93.75 87 LEU A CA 1
ATOM 698 C C . LEU A 1 87 ? 9.434 5.864 -5.219 1.00 93.75 87 LEU A C 1
ATOM 700 O O . LEU A 1 87 ? 9.086 5.919 -6.396 1.00 93.75 87 LEU A O 1
ATOM 704 N N . GLU A 1 88 ? 10.623 6.308 -4.804 1.00 93.06 88 GLU A N 1
ATOM 705 C CA . GLU A 1 88 ? 11.621 6.896 -5.710 1.00 93.06 88 GLU A CA 1
ATOM 706 C C . GLU A 1 88 ? 12.033 5.952 -6.851 1.00 93.06 88 GLU A C 1
ATOM 708 O O . GLU A 1 88 ? 12.298 6.419 -7.958 1.00 93.06 88 GLU A O 1
ATOM 713 N N . MET A 1 89 ? 12.038 4.636 -6.612 1.00 94.00 89 MET A N 1
ATOM 714 C CA . MET A 1 89 ? 12.363 3.631 -7.632 1.00 94.00 89 MET A CA 1
ATOM 715 C C . MET A 1 89 ? 11.259 3.473 -8.681 1.00 94.00 89 MET A C 1
ATOM 717 O O . MET A 1 89 ? 11.562 3.242 -9.848 1.00 94.00 89 MET A O 1
ATOM 721 N N . ILE A 1 90 ? 9.987 3.568 -8.279 1.00 91.69 90 ILE A N 1
ATOM 722 C CA . ILE A 1 90 ? 8.853 3.176 -9.135 1.00 91.69 90 ILE A CA 1
ATOM 723 C C . ILE A 1 90 ? 8.052 4.352 -9.706 1.00 91.69 90 ILE A C 1
ATOM 725 O O . ILE A 1 90 ? 7.259 4.131 -10.620 1.00 91.69 90 ILE A O 1
ATOM 729 N N . LYS A 1 91 ? 8.228 5.577 -9.185 1.00 83.06 91 LYS A N 1
ATOM 730 C CA . LYS A 1 91 ? 7.350 6.726 -9.489 1.00 83.06 91 LYS A CA 1
ATOM 731 C C . LYS A 1 91 ? 7.498 7.313 -10.897 1.00 83.06 91 LYS A C 1
ATOM 733 O O . LYS A 1 91 ? 6.548 7.906 -11.395 1.00 83.06 91 LYS A O 1
ATOM 738 N N . ASN A 1 92 ? 8.671 7.193 -11.525 1.00 81.06 92 ASN A N 1
ATOM 739 C CA . ASN A 1 92 ? 8.971 7.895 -12.783 1.00 81.06 92 ASN A CA 1
ATOM 740 C C . ASN A 1 92 ? 8.656 7.066 -14.038 1.00 81.06 92 ASN A C 1
ATOM 742 O O . ASN A 1 92 ? 8.390 7.636 -15.092 1.00 81.06 92 ASN A O 1
ATOM 746 N N . ASP A 1 93 ? 8.720 5.736 -13.947 1.00 78.56 93 ASP A N 1
ATOM 747 C CA . ASP A 1 93 ? 8.634 4.848 -15.107 1.00 78.56 93 ASP A CA 1
ATOM 748 C C . ASP A 1 93 ? 7.965 3.523 -14.725 1.00 78.56 93 ASP A C 1
ATOM 750 O O . ASP A 1 93 ? 8.474 2.765 -13.896 1.00 78.56 93 ASP A O 1
ATOM 754 N N . PHE A 1 94 ? 6.835 3.217 -15.372 1.00 75.06 94 PHE A N 1
ATOM 755 C CA . PHE A 1 94 ? 6.086 1.973 -15.169 1.00 75.06 94 PHE A CA 1
ATOM 756 C C . PHE A 1 94 ? 6.873 0.708 -15.568 1.00 75.06 94 PHE A C 1
ATOM 758 O O . PHE A 1 94 ? 6.492 -0.399 -15.188 1.00 75.06 94 PHE A O 1
ATOM 765 N N . SER A 1 95 ? 7.979 0.837 -16.299 1.00 82.31 95 SER A N 1
ATOM 766 C CA . SER A 1 95 ? 8.856 -0.277 -16.668 1.00 82.31 95 SER A CA 1
ATOM 767 C C . SER A 1 95 ? 9.975 -0.547 -15.658 1.00 82.31 95 SER A C 1
ATOM 769 O O . SER A 1 95 ? 10.505 -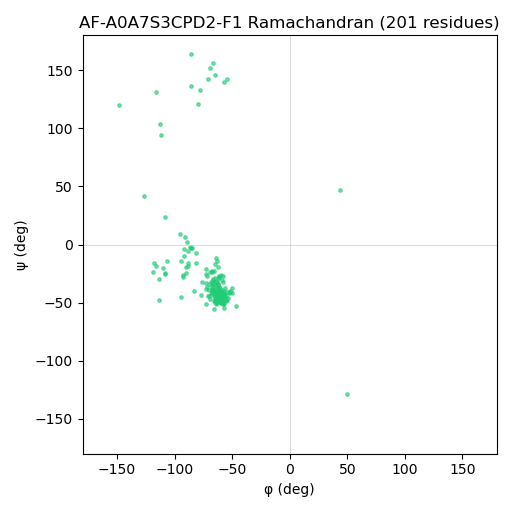1.658 -15.636 1.00 82.31 95 SER A O 1
ATOM 771 N N . GLN A 1 96 ? 10.315 0.419 -14.797 1.00 88.75 96 GLN A N 1
ATOM 772 C CA . GLN A 1 96 ? 11.379 0.263 -13.805 1.00 88.75 96 GLN A CA 1
ATOM 773 C C . GLN A 1 96 ? 10.863 -0.400 -12.531 1.00 88.75 96 GLN A C 1
ATOM 775 O O . GLN A 1 96 ? 9.775 -0.073 -12.049 1.00 88.75 96 GLN A O 1
ATOM 780 N N . PHE A 1 97 ? 11.660 -1.342 -12.015 1.00 93.12 97 PHE A N 1
ATOM 781 C CA . PHE A 1 97 ? 11.418 -2.083 -10.772 1.00 93.12 97 PHE A CA 1
ATOM 782 C C . PHE A 1 97 ? 9.963 -2.577 -10.600 1.00 93.12 97 PHE A C 1
ATOM 784 O O . PHE A 1 97 ? 9.364 -2.375 -9.537 1.00 93.12 97 PHE A O 1
ATOM 791 N N . PRO A 1 98 ? 9.341 -3.193 -11.630 1.00 93.19 98 PRO A N 1
ATOM 792 C CA . PRO A 1 98 ? 7.934 -3.580 -11.579 1.00 93.19 98 PRO A CA 1
ATOM 793 C C . PRO A 1 98 ? 7.611 -4.581 -10.471 1.00 93.19 98 PRO A C 1
ATOM 795 O O . PRO A 1 98 ? 6.499 -4.570 -9.951 1.00 93.19 98 PRO A O 1
ATOM 798 N N . GLU A 1 99 ? 8.582 -5.398 -10.076 1.00 94.00 99 GLU A N 1
ATOM 799 C CA . GLU A 1 99 ? 8.484 -6.371 -8.992 1.00 94.00 99 GLU A CA 1
ATOM 800 C C . GLU A 1 99 ? 8.287 -5.740 -7.606 1.00 94.00 99 GLU A C 1
ATOM 802 O O . GLU A 1 99 ? 7.861 -6.427 -6.683 1.00 94.00 99 GLU A O 1
ATOM 807 N N . PHE A 1 100 ? 8.554 -4.440 -7.444 1.00 95.88 100 PHE A N 1
ATOM 808 C CA . PHE A 1 100 ? 8.370 -3.738 -6.171 1.00 95.88 100 PHE A CA 1
ATOM 809 C C . PHE A 1 100 ? 6.966 -3.169 -5.987 1.00 95.88 100 PHE A C 1
ATOM 811 O O . PHE A 1 100 ? 6.607 -2.822 -4.863 1.00 95.88 100 PHE A O 1
ATOM 818 N N . ARG A 1 101 ? 6.162 -3.061 -7.053 1.00 94.94 101 ARG A N 1
ATOM 819 C CA . ARG A 1 101 ? 4.863 -2.375 -6.994 1.00 94.94 101 ARG A CA 1
ATOM 820 C C . ARG A 1 101 ? 3.865 -3.093 -6.108 1.00 94.94 101 ARG A C 1
ATOM 822 O O . ARG A 1 101 ? 3.369 -2.505 -5.154 1.00 94.94 101 ARG A O 1
ATOM 829 N N . GLU A 1 102 ? 3.619 -4.367 -6.384 1.00 95.88 102 GLU A N 1
ATOM 830 C CA . GLU A 1 102 ? 2.683 -5.163 -5.595 1.00 95.88 102 GLU A CA 1
ATOM 831 C C . GLU A 1 102 ? 3.104 -5.243 -4.111 1.00 95.88 102 GLU A C 1
ATOM 833 O O . GLU A 1 102 ? 2.288 -4.872 -3.267 1.00 95.88 102 GLU A O 1
ATOM 838 N N . PRO A 1 103 ? 4.356 -5.597 -3.746 1.00 97.31 103 PRO A N 1
ATOM 839 C CA . PRO A 1 103 ? 4.799 -5.580 -2.350 1.00 97.31 103 PRO A CA 1
ATOM 840 C C . PRO A 1 103 ? 4.679 -4.209 -1.682 1.00 97.31 103 PRO A C 1
ATOM 842 O O . PRO A 1 103 ? 4.275 -4.118 -0.524 1.00 97.31 103 PRO A O 1
ATOM 845 N N . LYS A 1 104 ? 4.983 -3.127 -2.408 1.00 97.00 104 LYS A N 1
ATOM 846 C CA . LYS A 1 104 ? 4.799 -1.758 -1.919 1.00 97.00 104 LYS A CA 1
ATOM 847 C C . LYS A 1 104 ? 3.325 -1.466 -1.636 1.00 97.00 104 LYS A C 1
ATOM 849 O O . LYS A 1 104 ? 3.020 -0.928 -0.576 1.00 97.00 104 LYS A O 1
ATOM 854 N N . PHE A 1 105 ? 2.417 -1.808 -2.547 1.00 97.62 105 PHE A N 1
ATOM 855 C CA . PHE A 1 105 ? 0.983 -1.582 -2.360 1.00 97.62 105 PHE A CA 1
ATOM 856 C C . PHE A 1 105 ? 0.412 -2.459 -1.245 1.00 97.62 105 PHE A C 1
ATOM 858 O O . PHE A 1 105 ? -0.361 -1.962 -0.431 1.00 97.62 105 PHE A O 1
ATOM 865 N N . LYS A 1 106 ? 0.854 -3.716 -1.128 1.00 98.12 106 LYS A N 1
ATOM 866 C CA . LYS A 1 106 ? 0.500 -4.606 -0.015 1.00 98.12 106 LYS A CA 1
ATOM 867 C C . LYS A 1 106 ? 0.980 -4.085 1.333 1.00 98.12 106 LYS A C 1
ATOM 869 O O . LYS A 1 106 ? 0.222 -4.123 2.294 1.00 98.12 106 LYS A O 1
ATOM 874 N N . LEU A 1 107 ? 2.192 -3.535 1.399 1.00 98.19 107 LEU A N 1
ATOM 875 C CA . LEU A 1 107 ? 2.699 -2.900 2.613 1.00 98.19 107 LEU A CA 1
ATOM 876 C C . LEU A 1 107 ? 1.800 -1.737 3.051 1.00 98.19 107 LEU A C 1
ATOM 878 O O . LEU A 1 107 ? 1.399 -1.677 4.210 1.00 98.19 107 LEU A O 1
ATOM 882 N N . ILE A 1 108 ? 1.432 -0.856 2.117 1.00 97.88 108 ILE A N 1
ATOM 883 C CA . ILE A 1 108 ? 0.518 0.263 2.384 1.00 97.88 108 ILE A CA 1
ATOM 884 C C . ILE A 1 108 ? -0.872 -0.231 2.806 1.00 97.88 108 ILE A C 1
ATOM 886 O O . ILE A 1 108 ? -1.423 0.273 3.782 1.00 97.88 108 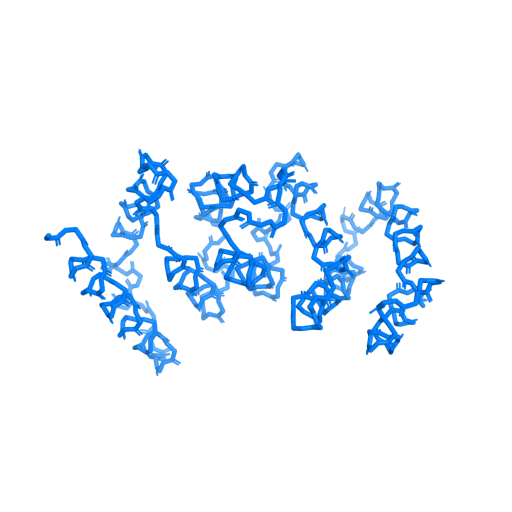ILE A O 1
ATOM 890 N N . GLN A 1 109 ? -1.413 -1.240 2.119 1.00 98.12 109 GLN A N 1
ATOM 891 C CA . GLN A 1 109 ? -2.687 -1.870 2.466 1.00 98.12 109 GLN A CA 1
ATOM 892 C C . GLN A 1 109 ? -2.671 -2.383 3.914 1.00 98.12 109 GLN A C 1
ATOM 894 O O . GLN A 1 109 ? -3.565 -2.054 4.690 1.00 98.12 109 GLN A O 1
ATOM 899 N N . SER A 1 110 ? -1.622 -3.111 4.315 1.00 97.81 110 SER A N 1
ATOM 900 C CA . SER A 1 110 ? -1.481 -3.611 5.687 1.00 97.81 110 SER A CA 1
ATOM 901 C C . SER A 1 110 ? -1.399 -2.491 6.727 1.00 97.81 110 SER A C 1
ATOM 903 O O . SER A 1 110 ? -1.962 -2.648 7.810 1.00 97.81 110 SER A O 1
ATOM 905 N N . MET A 1 111 ? -0.733 -1.371 6.416 1.00 97.38 111 MET A N 1
ATOM 906 C CA . MET A 1 111 ? -0.679 -0.200 7.306 1.00 97.38 111 MET A CA 1
ATOM 907 C C . MET A 1 111 ? -2.071 0.392 7.534 1.00 97.38 111 MET A C 1
ATOM 909 O O . MET A 1 111 ? -2.446 0.653 8.674 1.00 97.3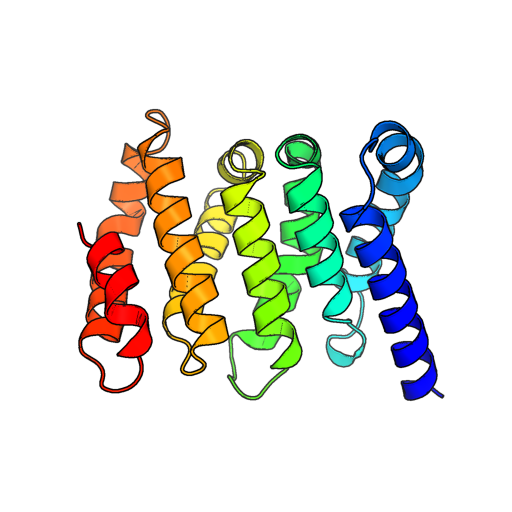8 111 MET A O 1
ATOM 913 N N . ILE A 1 112 ? -2.840 0.579 6.457 1.00 97.31 112 ILE A N 1
ATOM 914 C CA . ILE A 1 112 ? -4.193 1.150 6.509 1.00 97.31 112 ILE A CA 1
ATOM 915 C C . ILE A 1 112 ? -5.130 0.241 7.307 1.00 97.31 112 ILE A C 1
ATOM 917 O O . ILE A 1 112 ? -5.845 0.720 8.190 1.00 97.31 112 ILE A O 1
ATOM 921 N N . ALA A 1 113 ? -5.091 -1.061 7.024 1.00 96.94 113 ALA A N 1
ATOM 922 C CA . ALA A 1 113 ? -6.000 -2.039 7.603 1.00 96.94 113 ALA A CA 1
ATOM 923 C C . ALA A 1 113 ? -5.762 -2.292 9.096 1.00 96.94 113 ALA A C 1
ATOM 925 O O . ALA A 1 113 ? -6.716 -2.349 9.883 1.00 96.94 113 ALA A O 1
ATOM 926 N N . ASN A 1 114 ? -4.488 -2.431 9.481 1.00 96.69 114 ASN A N 1
ATOM 927 C CA . ASN A 1 114 ? -4.108 -3.022 10.766 1.00 96.69 114 ASN A CA 1
ATOM 928 C C . ASN A 1 114 ? -3.388 -2.053 11.710 1.00 96.69 114 ASN A C 1
ATOM 930 O O . ASN A 1 114 ? -3.333 -2.321 12.904 1.00 96.69 114 ASN A O 1
ATOM 934 N N . CYS A 1 115 ? -2.839 -0.946 11.205 1.00 95.56 115 CYS A N 1
ATOM 935 C CA . CYS A 1 115 ? -2.057 0.010 11.996 1.00 95.56 115 CYS A CA 1
ATOM 936 C C . CYS A 1 115 ? -2.598 1.442 11.835 1.00 95.56 115 CYS A C 1
ATOM 938 O O . CYS A 1 115 ? -1.838 2.399 11.650 1.00 95.56 115 CYS A O 1
ATOM 940 N N . THR A 1 116 ? -3.927 1.598 11.840 1.00 91.19 116 THR A N 1
ATOM 941 C CA . THR A 1 116 ? -4.589 2.888 11.598 1.00 91.19 116 THR A CA 1
ATOM 942 C C . THR A 1 116 ? -4.188 3.935 12.643 1.00 91.19 116 THR A C 1
ATOM 944 O O . THR A 1 116 ? -3.951 5.086 12.279 1.00 91.19 116 THR A O 1
ATOM 947 N N . GLY A 1 117 ? -4.047 3.555 13.919 1.00 91.12 117 GLY A N 1
ATOM 948 C CA . GLY A 1 117 ? -3.626 4.472 14.980 1.00 91.12 117 GLY A CA 1
ATOM 949 C C . GLY A 1 117 ? -2.216 5.010 14.736 1.00 91.12 117 GLY A C 1
ATOM 950 O O . GLY A 1 117 ? -1.980 6.217 14.813 1.00 91.12 117 GLY A O 1
ATOM 951 N N . GLY A 1 118 ? -1.285 4.134 14.352 1.00 93.00 118 GLY A N 1
ATOM 952 C CA . GLY A 1 118 ? 0.055 4.537 13.921 1.00 93.00 118 GLY A CA 1
ATOM 953 C C . GLY A 1 118 ? 0.039 5.439 12.683 1.00 93.00 118 GLY A C 1
ATOM 954 O O . GLY A 1 118 ? 0.725 6.461 12.655 1.00 93.00 118 GLY A O 1
ATOM 955 N N . LEU A 1 119 ? -0.772 5.094 11.676 1.00 93.44 119 LEU A N 1
ATOM 956 C CA . LEU A 1 119 ? -0.888 5.840 10.419 1.00 93.44 119 LEU A CA 1
ATOM 957 C C . LEU A 1 119 ? -1.356 7.284 10.654 1.00 93.44 119 LEU A C 1
ATOM 959 O O . LEU A 1 119 ? -0.812 8.211 10.058 1.00 93.44 119 LEU A O 1
ATOM 963 N N . LEU A 1 120 ? -2.333 7.477 11.543 1.00 91.44 120 LEU A N 1
ATOM 964 C CA . LEU A 1 120 ? -2.881 8.790 11.894 1.00 91.44 120 LEU A CA 1
ATOM 965 C C . LEU A 1 120 ? -1.906 9.681 12.672 1.00 91.44 120 LEU A C 1
ATOM 967 O O . LEU A 1 120 ? -2.032 10.903 12.630 1.00 91.44 120 LEU A O 1
ATOM 971 N N . ASN A 1 121 ? -0.927 9.082 13.349 1.00 92.31 121 ASN A N 1
ATOM 972 C CA . ASN A 1 121 ? 0.112 9.800 14.087 1.00 92.31 121 ASN A CA 1
ATOM 973 C C . ASN A 1 121 ? 1.321 10.186 13.217 1.00 92.31 121 ASN A C 1
ATOM 975 O O . ASN A 1 121 ? 2.258 10.817 13.711 1.00 92.31 121 ASN A O 1
ATOM 979 N N . LEU A 1 122 ? 1.332 9.813 11.933 1.00 93.94 122 LEU A N 1
ATOM 980 C CA . LEU A 1 122 ? 2.384 10.224 11.009 1.00 93.94 122 LEU A CA 1
ATOM 981 C C . LEU A 1 122 ? 2.349 11.734 10.748 1.00 93.94 122 LEU A C 1
ATOM 983 O O . LEU A 1 122 ? 1.314 12.396 10.813 1.00 93.94 122 LEU A O 1
ATOM 987 N N . GLU A 1 123 ? 3.501 12.274 10.354 1.00 94.19 123 GLU A N 1
ATOM 988 C CA . GLU A 1 123 ? 3.577 13.642 9.849 1.00 94.19 123 GLU A CA 1
ATOM 989 C C . GLU A 1 123 ? 2.639 13.833 8.639 1.00 94.19 123 GLU A C 1
ATOM 991 O O . GLU A 1 123 ? 2.622 12.973 7.747 1.00 94.19 123 GLU A O 1
ATOM 996 N N . PRO A 1 124 ? 1.932 14.977 8.530 1.00 92.75 124 PRO A N 1
ATOM 997 C CA . PRO A 1 12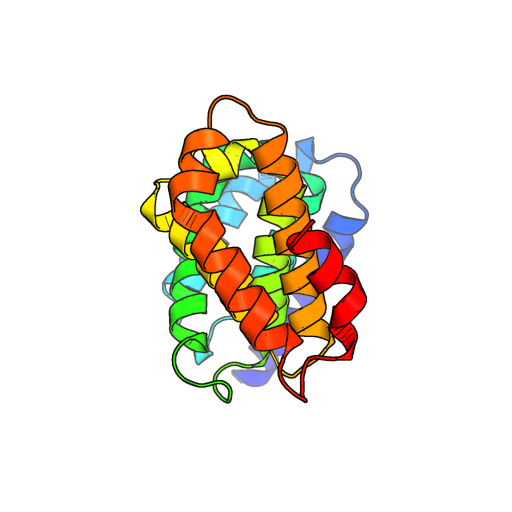4 ? 0.928 15.199 7.486 1.00 92.75 124 PRO A CA 1
ATOM 998 C C . PRO A 1 124 ? 1.428 14.928 6.062 1.00 92.75 124 PRO A C 1
ATOM 1000 O O . PRO A 1 124 ? 0.736 14.293 5.272 1.00 92.75 124 PRO A O 1
ATOM 1003 N N . LYS A 1 125 ? 2.666 15.330 5.748 1.00 93.31 125 LYS A N 1
ATOM 1004 C CA . LYS A 1 125 ? 3.284 15.121 4.427 1.00 93.31 125 LYS A CA 1
ATOM 1005 C C . LYS A 1 125 ? 3.497 13.639 4.089 1.00 93.31 125 LYS A C 1
ATOM 1007 O O . LYS A 1 125 ? 3.436 13.239 2.924 1.00 93.31 125 LYS A O 1
ATOM 1012 N N . ARG A 1 126 ? 3.764 12.804 5.095 1.00 93.12 126 ARG A N 1
ATOM 1013 C CA . ARG A 1 126 ? 3.902 11.359 4.879 1.00 93.12 126 ARG A CA 1
ATOM 1014 C C . ARG A 1 126 ? 2.555 10.712 4.714 1.00 93.12 126 ARG A C 1
ATOM 1016 O O . ARG A 1 126 ? 2.398 9.930 3.787 1.00 93.12 126 ARG A O 1
ATOM 1023 N N . PHE A 1 127 ? 1.592 11.083 5.551 1.00 94.94 127 PHE A N 1
ATOM 1024 C CA . PHE A 1 127 ? 0.220 10.627 5.383 1.00 94.94 127 PHE A CA 1
ATOM 1025 C C . PHE A 1 127 ? -0.301 10.967 3.975 1.00 94.94 127 PHE A C 1
ATOM 1027 O O . PHE A 1 127 ? -0.812 10.092 3.284 1.00 94.94 127 PHE A O 1
ATOM 1034 N N . GLU A 1 128 ? -0.056 12.185 3.486 1.00 94.81 128 GLU A N 1
ATOM 1035 C CA . GLU A 1 128 ? -0.342 12.578 2.101 1.00 94.81 128 GLU A CA 1
ATOM 1036 C C . GLU A 1 128 ? 0.345 11.656 1.083 1.00 94.81 128 GLU A C 1
ATOM 1038 O O . GLU A 1 128 ? -0.311 11.140 0.184 1.00 94.81 128 GLU A O 1
ATOM 1043 N N . THR A 1 129 ? 1.640 11.368 1.248 1.00 94.19 129 THR A N 1
ATOM 1044 C CA . THR A 1 129 ? 2.357 10.413 0.380 1.00 94.19 129 THR A CA 1
ATOM 1045 C C . THR A 1 129 ? 1.698 9.026 0.362 1.00 94.19 129 THR A C 1
ATOM 1047 O O . THR A 1 129 ? 1.652 8.386 -0.692 1.00 94.19 129 THR A O 1
ATOM 1050 N N . ILE A 1 130 ? 1.166 8.552 1.495 1.00 95.88 130 ILE A N 1
ATOM 1051 C CA . ILE A 1 130 ? 0.420 7.287 1.569 1.00 95.88 130 ILE A CA 1
ATOM 1052 C C . ILE A 1 130 ? -0.852 7.380 0.719 1.00 95.88 130 ILE A C 1
ATOM 1054 O O . ILE A 1 130 ? -1.045 6.538 -0.158 1.00 95.88 130 ILE A O 1
ATOM 1058 N N . VAL A 1 131 ? -1.667 8.426 0.906 1.00 96.69 131 VAL A N 1
ATOM 1059 C CA . VAL A 1 131 ? -2.892 8.658 0.116 1.00 96.69 131 VAL A CA 1
ATOM 1060 C C . VAL A 1 131 ? -2.574 8.718 -1.379 1.00 96.69 131 VAL A C 1
ATOM 1062 O O . VAL A 1 131 ? -3.200 8.021 -2.175 1.00 96.69 131 VAL A O 1
ATOM 1065 N N . MET A 1 132 ? -1.548 9.479 -1.763 1.00 95.81 132 MET A N 1
ATOM 1066 C CA . MET A 1 132 ? -1.116 9.611 -3.156 1.00 95.81 132 MET A CA 1
ATOM 1067 C C . MET A 1 132 ? -0.613 8.286 -3.739 1.00 95.81 132 MET A C 1
ATOM 1069 O O . MET A 1 132 ? -0.856 8.003 -4.909 1.00 95.81 132 MET A O 1
ATOM 1073 N N . THR A 1 133 ? 0.042 7.443 -2.934 1.00 95.25 133 THR A N 1
ATOM 1074 C CA . THR A 1 133 ? 0.456 6.095 -3.359 1.00 95.25 133 THR A CA 1
ATOM 1075 C C . THR A 1 133 ? -0.756 5.197 -3.610 1.00 95.25 133 THR A C 1
ATOM 1077 O O . THR A 1 133 ? -0.761 4.447 -4.584 1.00 95.25 133 THR A O 1
ATOM 1080 N N . VAL A 1 134 ? -1.792 5.280 -2.768 1.00 97.38 134 VAL A N 1
ATOM 1081 C CA . VAL A 1 134 ? -3.039 4.531 -2.976 1.00 97.38 134 VAL A CA 1
ATOM 1082 C C . VAL A 1 134 ? -3.744 5.009 -4.245 1.00 97.38 134 VAL A C 1
ATOM 1084 O O . VAL A 1 134 ? -4.098 4.181 -5.078 1.00 97.38 134 VAL A O 1
ATOM 1087 N N . ILE A 1 135 ? -3.875 6.326 -4.449 1.00 96.31 135 ILE A N 1
ATOM 1088 C CA . ILE A 1 135 ? -4.432 6.896 -5.688 1.00 96.31 135 ILE A CA 1
ATOM 1089 C C . ILE A 1 135 ? -3.639 6.405 -6.900 1.00 96.31 135 ILE A C 1
ATOM 1091 O O . ILE A 1 135 ? -4.226 5.936 -7.871 1.00 96.31 135 ILE A O 1
ATOM 1095 N N . TYR A 1 136 ? -2.307 6.452 -6.839 1.00 93.81 136 TYR A N 1
ATOM 1096 C CA . TYR A 1 136 ? -1.455 5.941 -7.907 1.00 93.81 136 TYR A CA 1
ATOM 1097 C C . TYR A 1 136 ? -1.751 4.466 -8.210 1.00 93.81 136 TYR A C 1
ATOM 1099 O O . TYR A 1 136 ? -1.961 4.135 -9.374 1.00 93.81 136 TYR A O 1
ATOM 1107 N N . ALA A 1 137 ? -1.876 3.614 -7.183 1.00 94.81 137 ALA A N 1
ATOM 1108 C CA . ALA A 1 137 ? -2.230 2.201 -7.330 1.00 94.81 137 ALA A CA 1
ATOM 1109 C C . ALA A 1 137 ? -3.571 1.995 -8.065 1.00 94.81 137 ALA A C 1
ATOM 1111 O O . ALA A 1 137 ? -3.652 1.133 -8.935 1.00 94.81 137 ALA A O 1
ATOM 1112 N N . THR A 1 138 ? -4.596 2.821 -7.801 1.00 95.19 138 THR A N 1
ATOM 1113 C CA . THR A 1 138 ? -5.908 2.713 -8.484 1.00 95.19 138 THR A CA 1
ATOM 1114 C C . THR A 1 138 ? -5.853 2.937 -9.999 1.00 95.19 138 THR A C 1
ATOM 1116 O O . THR A 1 138 ? -6.760 2.509 -10.705 1.00 95.19 138 THR A O 1
ATOM 1119 N N . LYS A 1 139 ? -4.789 3.568 -10.510 1.00 92.44 139 LYS A N 1
ATOM 1120 C CA . LYS A 1 139 ? -4.590 3.877 -11.937 1.00 92.44 139 LYS A CA 1
ATOM 1121 C C . LYS A 1 139 ? -3.740 2.837 -12.675 1.00 92.44 139 LYS A C 1
ATOM 1123 O O . LYS A 1 139 ? -3.274 3.085 -13.791 1.00 92.44 139 LYS A O 1
ATOM 1128 N N . HIS A 1 140 ? -3.435 1.709 -12.033 1.00 90.94 140 HIS A N 1
ATOM 1129 C CA . HIS A 1 140 ? -2.631 0.663 -12.648 1.00 90.94 140 HIS A CA 1
ATOM 1130 C C . HIS A 1 140 ? -3.437 -0.173 -13.638 1.00 90.94 140 HIS A C 1
ATOM 1132 O O . HIS A 1 140 ? -4.485 -0.720 -13.324 1.00 90.94 140 HIS A O 1
ATOM 1138 N N . LYS A 1 141 ? -2.860 -0.397 -14.823 1.00 87.38 141 LYS A N 1
ATOM 1139 C CA . LYS A 1 141 ? -3.475 -1.241 -15.861 1.00 87.38 141 LYS A CA 1
ATOM 1140 C C . LYS A 1 141 ? -3.558 -2.721 -15.485 1.00 87.38 141 LYS A C 1
ATOM 1142 O O . LYS A 1 141 ? -4.342 -3.459 -16.075 1.00 87.38 141 LYS A O 1
ATOM 1147 N N . LYS A 1 142 ? -2.703 -3.191 -14.572 1.00 90.81 142 LYS A N 1
ATOM 1148 C CA . LYS A 1 142 ? -2.785 -4.565 -14.070 1.00 90.81 142 LYS A CA 1
ATOM 1149 C C . LYS A 1 142 ? -3.891 -4.633 -13.025 1.00 90.81 142 LYS A C 1
ATOM 1151 O O . LYS A 1 142 ? -3.795 -3.959 -12.003 1.00 90.81 142 LYS A O 1
ATOM 1156 N N . ALA A 1 143 ? -4.884 -5.486 -13.268 1.00 91.50 143 ALA A N 1
ATOM 1157 C CA . ALA A 1 143 ? -6.045 -5.629 -12.393 1.00 91.50 143 ALA A CA 1
ATOM 1158 C C . ALA A 1 143 ? -5.656 -5.921 -10.934 1.00 91.50 143 ALA A C 1
ATOM 1160 O O . ALA A 1 143 ? -6.201 -5.304 -10.035 1.00 91.50 143 ALA A O 1
ATOM 1161 N N . GLU A 1 144 ? -4.655 -6.772 -10.702 1.00 92.50 144 GLU A N 1
ATOM 1162 C CA . GLU A 1 144 ? -4.178 -7.124 -9.355 1.00 92.50 144 GLU A CA 1
ATOM 1163 C C . GLU A 1 144 ? -3.654 -5.904 -8.573 1.00 92.50 144 GLU A C 1
ATOM 1165 O O . GLU A 1 144 ? -4.007 -5.704 -7.413 1.00 92.50 144 GLU A O 1
ATOM 1170 N N . GLU A 1 145 ? -2.843 -5.054 -9.215 1.00 94.12 145 GLU A N 1
ATOM 1171 C CA . GLU A 1 145 ? -2.288 -3.834 -8.609 1.00 94.12 145 GLU A CA 1
ATOM 1172 C C . GLU A 1 145 ? -3.397 -2.795 -8.356 1.00 94.12 145 GLU A C 1
ATOM 1174 O O . GLU A 1 145 ? -3.456 -2.195 -7.278 1.00 94.12 145 GLU A O 1
ATOM 1179 N N . MET A 1 146 ? -4.309 -2.637 -9.321 1.00 95.19 146 MET A N 1
ATOM 1180 C CA . MET A 1 146 ? -5.481 -1.769 -9.199 1.00 95.19 146 MET A CA 1
ATOM 1181 C C . MET A 1 146 ? -6.402 -2.206 -8.061 1.00 95.19 146 MET A C 1
ATOM 1183 O O . MET A 1 146 ? -6.822 -1.371 -7.263 1.00 95.19 146 MET A O 1
ATOM 1187 N N . ASP A 1 147 ? -6.705 -3.499 -7.964 1.00 96.06 147 ASP A N 1
ATOM 1188 C CA . ASP A 1 147 ? -7.601 -4.047 -6.950 1.00 96.06 147 ASP A CA 1
ATOM 1189 C C . ASP A 1 147 ? -7.037 -3.815 -5.547 1.00 96.06 147 ASP A C 1
ATOM 1191 O O . ASP A 1 147 ? -7.785 -3.452 -4.636 1.00 96.06 147 ASP A O 1
ATOM 1195 N N . ILE A 1 148 ? -5.719 -3.948 -5.355 1.00 97.62 148 ILE A N 1
ATOM 1196 C CA . ILE A 1 148 ? -5.071 -3.585 -4.085 1.00 97.62 148 ILE A CA 1
ATOM 1197 C C . ILE A 1 148 ? -5.291 -2.097 -3.790 1.00 97.62 148 ILE A C 1
ATOM 1199 O O . ILE A 1 148 ? -5.682 -1.754 -2.672 1.00 97.62 148 ILE A O 1
ATOM 1203 N N . GLY A 1 149 ? -5.086 -1.221 -4.778 1.00 97.50 149 GLY A N 1
ATOM 1204 C CA . GLY A 1 149 ? -5.309 0.221 -4.647 1.00 97.50 149 GLY A CA 1
ATOM 1205 C C . GLY A 1 149 ? -6.749 0.579 -4.274 1.00 97.50 149 GLY A C 1
ATOM 1206 O O . GLY A 1 149 ? -6.971 1.297 -3.302 1.00 97.50 149 GLY A O 1
ATOM 1207 N N . LEU A 1 150 ? -7.734 0.043 -5.000 1.00 97.62 150 LEU A N 1
ATOM 1208 C CA . LEU A 1 150 ? -9.155 0.332 -4.787 1.00 97.62 150 LEU A CA 1
ATOM 1209 C C . LEU A 1 150 ? -9.640 -0.168 -3.422 1.00 97.62 150 LEU A C 1
ATOM 1211 O O . LEU A 1 150 ? -10.307 0.573 -2.701 1.00 97.62 150 LEU A O 1
ATOM 1215 N N . ASN A 1 151 ? -9.261 -1.388 -3.026 1.00 98.00 151 ASN A N 1
ATOM 1216 C CA . ASN A 1 151 ? -9.587 -1.901 -1.693 1.00 98.00 151 ASN A CA 1
ATOM 1217 C C . ASN A 1 151 ? -8.930 -1.058 -0.590 1.00 98.00 151 ASN A C 1
ATOM 1219 O O . ASN A 1 151 ? -9.585 -0.730 0.394 1.00 98.00 151 ASN A O 1
ATOM 1223 N N . SER A 1 152 ? -7.666 -0.661 -0.774 1.00 98.19 152 SER A N 1
ATOM 1224 C CA . SER A 1 152 ? -6.954 0.185 0.193 1.00 98.19 152 SER A CA 1
ATOM 1225 C C . SER A 1 152 ? -7.591 1.571 0.324 1.00 98.19 152 SER A C 1
ATOM 1227 O O . SER A 1 152 ? -7.674 2.097 1.430 1.00 98.19 152 SER A O 1
ATOM 1229 N N . MET A 1 153 ? -8.065 2.161 -0.780 1.00 98.12 153 MET A N 1
ATOM 1230 C CA . MET A 1 153 ? -8.767 3.449 -0.763 1.00 98.12 153 MET A CA 1
ATOM 1231 C C . MET A 1 153 ? -10.101 3.345 -0.023 1.00 98.12 153 MET A C 1
ATOM 1233 O O . MET A 1 153 ? -10.377 4.155 0.860 1.00 98.12 153 MET A O 1
ATOM 1237 N N . LEU A 1 154 ? -10.907 2.331 -0.347 1.00 97.69 154 LEU A N 1
ATOM 1238 C CA . LEU A 1 154 ? -12.189 2.101 0.315 1.00 97.69 154 LEU A CA 1
ATOM 1239 C C . LEU A 1 154 ? -12.003 1.879 1.822 1.00 97.69 154 LEU A C 1
ATOM 1241 O O . LEU A 1 154 ? -12.723 2.451 2.638 1.00 97.69 154 LEU A O 1
ATOM 1245 N N . GLU A 1 155 ? -11.012 1.075 2.201 1.00 97.44 155 GLU A N 1
ATOM 1246 C CA . GLU A 1 155 ? -10.695 0.834 3.603 1.00 97.44 155 GLU A CA 1
ATOM 1247 C C . GLU A 1 155 ? -10.219 2.105 4.310 1.00 97.44 155 GLU A C 1
ATOM 1249 O O . GLU A 1 155 ? -10.705 2.407 5.399 1.00 97.44 155 GLU A O 1
ATOM 1254 N N . LEU A 1 156 ? -9.347 2.896 3.678 1.00 97.00 156 LEU A N 1
ATOM 1255 C CA . LEU A 1 156 ? -8.895 4.172 4.224 1.00 97.00 156 LEU A CA 1
ATOM 1256 C C . LEU A 1 156 ? -10.072 5.118 4.485 1.00 97.00 156 LEU A C 1
ATOM 1258 O O . LEU A 1 156 ? -10.184 5.655 5.583 1.00 97.00 156 LEU A O 1
ATOM 1262 N N . ILE A 1 157 ? -10.974 5.290 3.516 1.00 96.19 157 ILE A N 1
ATOM 1263 C CA . ILE A 1 157 ? -12.163 6.142 3.662 1.00 96.19 157 ILE A CA 1
ATOM 1264 C C . ILE A 1 157 ? -13.021 5.676 4.841 1.00 96.19 157 ILE A C 1
ATOM 1266 O O . ILE A 1 157 ? -13.415 6.498 5.667 1.00 96.19 157 ILE A O 1
ATOM 1270 N N . ASN A 1 158 ? -13.260 4.369 4.968 1.00 95.44 158 ASN A N 1
ATOM 1271 C CA . ASN A 1 158 ? -14.065 3.808 6.055 1.00 95.44 158 ASN A CA 1
ATOM 1272 C C . ASN A 1 158 ? -13.409 3.992 7.431 1.00 95.44 158 ASN A C 1
ATOM 1274 O O . ASN A 1 158 ? -14.074 4.390 8.392 1.00 95.44 158 ASN A O 1
ATOM 1278 N N . LYS A 1 159 ? -12.100 3.729 7.534 1.00 94.94 159 LYS A N 1
ATOM 1279 C CA . LYS A 1 159 ? -11.330 3.897 8.773 1.00 94.94 159 LYS A CA 1
ATOM 1280 C C . LYS A 1 159 ? -11.313 5.359 9.210 1.00 94.94 159 LYS A C 1
ATOM 1282 O O . LYS A 1 159 ? -11.662 5.656 10.345 1.00 94.94 159 LYS A O 1
ATOM 1287 N N . ILE A 1 160 ? -10.991 6.279 8.299 1.00 94.25 160 ILE A N 1
ATOM 1288 C CA . ILE A 1 160 ? -10.950 7.716 8.593 1.00 94.25 160 ILE A CA 1
ATOM 1289 C C . ILE A 1 160 ? -12.347 8.278 8.871 1.00 94.25 160 ILE A C 1
ATOM 1291 O O . ILE A 1 160 ? -12.513 9.090 9.777 1.00 94.25 160 ILE A O 1
ATOM 1295 N N . GLY A 1 161 ? -13.365 7.836 8.129 1.00 92.88 161 GLY A N 1
ATOM 1296 C CA . GLY A 1 161 ? -14.757 8.235 8.345 1.00 92.88 161 GLY A CA 1
ATOM 1297 C C . GLY A 1 161 ? -15.285 7.843 9.726 1.00 92.88 161 GLY A C 1
ATOM 1298 O O . GLY A 1 161 ? -16.137 8.540 10.274 1.00 92.88 161 GLY A O 1
ATOM 1299 N N . SER A 1 162 ? -14.725 6.783 10.313 1.00 92.06 162 SER A N 1
ATOM 1300 C CA . SER A 1 162 ? -15.041 6.326 11.669 1.00 92.06 162 SER A CA 1
ATOM 1301 C C . SER A 1 162 ? -14.301 7.100 12.770 1.00 92.06 162 SER A C 1
ATOM 1303 O O . SER A 1 162 ? -14.627 6.914 13.937 1.00 92.06 162 SER A O 1
ATOM 1305 N N . GLU A 1 163 ? -13.354 7.983 12.421 1.00 92.25 163 GLU A N 1
ATOM 1306 C CA . GLU A 1 163 ? -12.504 8.738 13.352 1.00 92.25 163 GLU A CA 1
ATOM 1307 C C . GLU A 1 163 ? -12.842 10.246 13.334 1.00 92.25 163 GLU A C 1
ATOM 1309 O O . GLU A 1 163 ? -12.306 11.013 12.520 1.00 92.25 163 GLU A O 1
ATOM 1314 N N . PRO A 1 164 ? -13.717 10.736 14.239 1.00 89.38 164 PRO A N 1
ATOM 1315 C CA . PRO A 1 164 ? -14.253 12.099 14.171 1.00 89.38 164 PRO A CA 1
ATOM 1316 C C . PRO A 1 164 ? -13.193 13.202 14.279 1.00 89.38 164 PRO A C 1
ATOM 1318 O O . PRO A 1 164 ? -13.380 14.295 13.742 1.00 89.38 164 PRO A O 1
ATOM 1321 N N . SER A 1 165 ? -12.083 12.922 14.968 1.00 89.25 165 SER A N 1
ATOM 1322 C CA . SER A 1 165 ? -10.988 13.865 15.223 1.00 89.25 165 SER A CA 1
ATOM 1323 C C . SER A 1 165 ? -10.235 14.274 13.953 1.00 89.25 165 SER A C 1
ATOM 1325 O O . SER A 1 165 ? -9.740 15.398 13.870 1.00 89.25 165 SER A O 1
ATOM 1327 N N . VAL A 1 166 ? -10.174 13.389 12.954 1.00 90.94 166 VAL A N 1
ATOM 1328 C CA . VAL A 1 166 ? -9.377 13.569 11.728 1.00 90.94 166 VAL A CA 1
ATOM 1329 C C . VAL A 1 166 ? -10.225 13.586 10.458 1.00 90.94 166 VAL A C 1
ATOM 1331 O O . VAL A 1 166 ? -9.829 14.216 9.477 1.00 90.94 166 VAL A O 1
ATOM 1334 N N . CYS A 1 167 ? -11.418 12.983 10.492 1.00 93.56 167 CYS A N 1
ATOM 1335 C CA . CYS A 1 167 ? -12.358 12.872 9.375 1.00 93.56 167 CYS A CA 1
ATOM 1336 C C . CYS A 1 167 ? -12.561 14.199 8.624 1.00 93.56 167 CYS A C 1
ATOM 1338 O O . CYS A 1 167 ? -12.340 14.287 7.415 1.00 93.56 167 CYS A O 1
ATOM 1340 N N . THR A 1 168 ? -12.891 15.276 9.346 1.00 93.88 168 THR A N 1
ATOM 1341 C CA . THR A 1 168 ? -13.163 16.583 8.719 1.00 93.88 168 THR A CA 1
ATOM 1342 C C . THR A 1 168 ? -11.947 17.136 7.973 1.00 93.88 168 THR A C 1
ATOM 1344 O O . THR A 1 168 ? -12.095 17.707 6.894 1.00 93.88 168 THR A O 1
ATOM 1347 N N . ILE A 1 169 ? -10.748 16.999 8.545 1.00 93.81 169 ILE A N 1
ATOM 1348 C CA . ILE A 1 169 ? -9.515 17.515 7.937 1.00 93.81 169 ILE A CA 1
ATOM 1349 C C . ILE A 1 169 ? -9.164 16.677 6.708 1.00 93.81 169 ILE A C 1
ATOM 1351 O O . ILE A 1 169 ? -8.869 17.237 5.656 1.00 93.81 169 ILE A O 1
ATOM 1355 N N . PHE A 1 170 ? -9.262 15.351 6.818 1.00 95.06 170 PHE A N 1
ATOM 1356 C CA . PHE A 1 170 ? -8.998 14.434 5.716 1.00 95.06 170 PHE A CA 1
ATOM 1357 C C . PHE A 1 170 ? -9.882 14.724 4.501 1.00 95.06 170 PHE A C 1
ATOM 1359 O O . PHE A 1 170 ? -9.364 14.963 3.411 1.00 95.06 170 PHE A O 1
ATOM 1366 N N . PHE A 1 171 ? -11.206 14.765 4.678 1.00 95.00 171 PHE A N 1
ATOM 1367 C CA . PHE A 1 171 ? -12.114 14.967 3.550 1.00 95.00 171 PHE A CA 1
ATOM 1368 C C . PHE A 1 171 ? -12.005 16.377 2.963 1.00 95.00 171 PHE A C 1
ATOM 1370 O O . PHE A 1 171 ? -12.095 16.533 1.749 1.00 95.00 171 PHE A O 1
ATOM 1377 N N . LYS A 1 172 ? -11.707 17.406 3.766 1.00 95.56 172 LYS A N 1
ATOM 1378 C CA . LYS A 1 172 ? -11.400 18.738 3.215 1.00 95.56 172 LYS A CA 1
ATOM 1379 C C . LYS A 1 172 ? -10.167 18.736 2.311 1.00 95.56 172 LYS A C 1
ATOM 1381 O O . LYS A 1 172 ? -10.160 19.462 1.322 1.00 95.56 172 LYS A O 1
ATOM 1386 N N . SER A 1 173 ? -9.152 17.945 2.647 1.00 95.69 173 SER A N 1
ATOM 1387 C CA . SER A 1 173 ? -7.894 17.894 1.898 1.00 95.69 173 SER A CA 1
ATOM 1388 C C . SER A 1 173 ? -7.959 16.982 0.672 1.00 95.69 173 SER A C 1
ATOM 1390 O O . SER A 1 173 ? -7.418 17.334 -0.371 1.00 95.69 173 SER A O 1
ATOM 1392 N N . PHE A 1 174 ? -8.613 15.821 0.779 1.00 96.81 174 PHE A N 1
ATOM 1393 C CA . PHE A 1 174 ? -8.483 14.748 -0.213 1.00 96.81 174 PHE A CA 1
ATOM 1394 C C . PHE A 1 174 ? -9.775 14.373 -0.939 1.00 96.81 174 PHE A C 1
ATOM 1396 O O . PHE A 1 174 ? -9.688 13.738 -1.983 1.00 96.81 174 PHE A O 1
ATOM 1403 N N . TYR A 1 175 ? -10.964 14.757 -0.456 1.00 95.50 175 TYR A N 1
ATOM 1404 C CA . TYR A 1 175 ? -12.227 14.262 -1.028 1.00 95.50 175 TYR A CA 1
ATOM 1405 C C . TYR A 1 175 ? -12.381 14.588 -2.517 1.00 95.50 175 TYR A C 1
ATOM 1407 O O . TYR A 1 175 ? -12.662 13.702 -3.319 1.00 95.50 175 TYR A O 1
ATOM 1415 N N . VAL A 1 176 ? -12.152 15.850 -2.900 1.00 96.75 176 VAL A N 1
ATOM 1416 C CA . VAL A 1 176 ? -12.265 16.280 -4.304 1.00 96.75 176 VAL A CA 1
ATOM 1417 C C . VAL A 1 176 ? -11.261 15.540 -5.183 1.00 96.75 176 VAL A C 1
ATOM 1419 O O . VAL A 1 176 ? -11.629 15.089 -6.262 1.00 96.75 176 VAL A O 1
ATOM 1422 N N . LEU A 1 177 ? -10.026 15.371 -4.702 1.00 97.31 177 LEU A N 1
ATOM 1423 C CA . LEU A 1 177 ? -8.989 14.642 -5.422 1.00 97.31 177 LEU A CA 1
ATOM 1424 C C . LEU A 1 177 ? -9.379 13.170 -5.607 1.00 97.31 177 LEU A C 1
ATOM 1426 O O . LEU A 1 177 ? -9.367 12.680 -6.726 1.00 97.31 177 LEU A O 1
ATOM 1430 N N . ILE A 1 178 ? -9.783 12.477 -4.540 1.00 97.31 178 ILE A N 1
ATOM 1431 C CA . ILE A 1 178 ? -10.209 11.070 -4.605 1.00 97.31 178 ILE A CA 1
ATOM 1432 C C . ILE A 1 178 ? -11.366 10.901 -5.595 1.00 97.31 178 ILE A C 1
ATOM 1434 O O . ILE A 1 178 ? -11.343 9.979 -6.410 1.00 97.31 178 ILE A O 1
ATOM 1438 N N . LEU A 1 179 ? -12.355 11.800 -5.560 1.00 96.25 179 LEU A N 1
ATOM 1439 C CA . LEU A 1 179 ? -13.500 11.756 -6.465 1.00 96.25 179 LEU A CA 1
ATOM 1440 C C . LEU A 1 179 ? -13.080 11.956 -7.926 1.00 96.25 179 LEU A C 1
ATOM 1442 O O . LEU A 1 179 ? -13.484 11.172 -8.780 1.00 96.25 179 LEU A O 1
ATOM 1446 N N . GLN A 1 180 ? -12.271 12.980 -8.211 1.00 96.56 180 GLN A N 1
ATOM 1447 C CA . GLN A 1 180 ? -11.761 13.249 -9.559 1.00 96.56 180 GLN A CA 1
ATOM 1448 C C . GLN A 1 180 ? -10.991 12.049 -10.101 1.00 96.56 180 GLN A C 1
ATOM 1450 O O . GLN A 1 180 ? -11.302 11.551 -11.176 1.00 96.56 180 GLN A O 1
ATOM 1455 N N . GLU A 1 181 ? -10.053 11.533 -9.314 1.00 96.88 181 GLU A N 1
ATOM 1456 C CA . GLU A 1 181 ? -9.181 10.446 -9.742 1.00 96.88 181 GLU A CA 1
ATOM 1457 C C . GLU A 1 181 ? -9.943 9.136 -9.936 1.00 96.88 181 GLU A C 1
ATOM 1459 O O . GLU A 1 181 ? -9.655 8.392 -10.869 1.00 96.88 181 GLU A O 1
ATOM 1464 N N . THR A 1 182 ? -10.959 8.877 -9.105 1.00 95.38 182 THR A N 1
ATOM 1465 C CA . THR A 1 182 ? -11.847 7.718 -9.271 1.00 95.38 182 THR A CA 1
ATOM 1466 C C . THR A 1 182 ? -12.707 7.858 -10.528 1.00 95.38 182 THR A C 1
ATOM 1468 O O . THR A 1 182 ? -12.856 6.892 -11.272 1.00 95.38 182 THR A O 1
ATOM 1471 N N . LEU A 1 183 ? -13.248 9.048 -10.810 1.00 95.06 183 LEU A N 1
ATOM 1472 C CA . LEU A 1 183 ? -14.018 9.297 -12.033 1.00 95.06 183 LEU A CA 1
ATOM 1473 C C . LEU A 1 183 ? -13.152 9.176 -13.294 1.00 95.06 183 LEU A C 1
ATOM 1475 O O . LEU A 1 183 ? -13.621 8.636 -14.298 1.00 95.06 183 LEU A O 1
ATOM 1479 N N . ASP A 1 184 ? -11.895 9.610 -13.237 1.00 94.31 184 ASP A N 1
ATOM 1480 C CA . ASP A 1 184 ? -10.951 9.479 -14.348 1.00 94.31 184 ASP A CA 1
ATOM 1481 C C . ASP A 1 184 ? -10.713 8.002 -14.706 1.00 94.31 184 ASP A C 1
ATOM 1483 O O . ASP A 1 184 ? -10.816 7.640 -15.878 1.00 94.31 184 ASP A O 1
ATOM 1487 N N . VAL A 1 185 ? -10.492 7.112 -13.725 1.00 94.19 185 VAL A N 1
ATOM 1488 C CA . VAL A 1 185 ? -10.379 5.663 -14.010 1.00 94.19 185 VAL A CA 1
ATOM 1489 C C . VAL A 1 185 ? -11.715 5.011 -14.365 1.00 94.19 185 VAL A C 1
ATOM 1491 O O . VAL A 1 185 ? -11.737 4.109 -15.195 1.00 94.19 185 VAL A O 1
ATOM 1494 N N . MET A 1 186 ? -12.841 5.461 -13.802 1.00 92.69 186 MET A N 1
ATOM 1495 C CA . MET A 1 186 ? -14.169 4.930 -14.156 1.00 92.69 186 MET A CA 1
ATOM 1496 C C . MET A 1 186 ? -14.573 5.232 -15.599 1.00 92.69 186 MET A C 1
ATOM 1498 O O . MET A 1 186 ? -15.342 4.478 -16.197 1.00 92.69 186 MET A O 1
ATOM 1502 N N . THR A 1 187 ? -14.127 6.367 -16.133 1.00 92.19 187 THR A N 1
ATOM 1503 C CA . THR A 1 187 ? -14.488 6.826 -17.481 1.00 92.19 187 THR A CA 1
ATOM 1504 C C . THR A 1 187 ? -13.505 6.370 -18.551 1.00 92.19 187 THR A C 1
ATOM 1506 O O . THR A 1 187 ? -13.754 6.579 -19.742 1.00 92.19 187 THR A O 1
ATOM 1509 N N . ASP A 1 188 ? -12.417 5.707 -18.160 1.00 89.75 188 ASP A N 1
ATOM 1510 C CA . ASP A 1 188 ? -11.473 5.139 -19.104 1.00 89.75 188 ASP A CA 1
ATOM 1511 C C . ASP A 1 188 ? -11.880 3.730 -19.575 1.00 89.75 188 ASP A C 1
ATOM 1513 O O . ASP A 1 188 ? -12.755 3.062 -19.027 1.00 89.75 188 ASP A O 1
ATOM 1517 N N . CYS A 1 189 ? -11.264 3.275 -20.666 1.00 85.94 189 CYS A N 1
ATOM 1518 C CA . CYS A 1 189 ? -11.552 1.958 -21.242 1.00 85.94 189 CYS A CA 1
ATOM 1519 C C . CYS A 1 189 ? -10.678 0.831 -20.658 1.00 85.94 189 CYS A C 1
ATOM 1521 O O . CYS A 1 189 ? -10.765 -0.301 -21.133 1.00 85.94 189 CYS A O 1
ATOM 1523 N N . PHE A 1 190 ? -9.803 1.121 -19.689 1.00 87.00 190 PHE A N 1
ATOM 1524 C CA . PHE A 1 190 ? -8.774 0.196 -19.206 1.00 87.00 190 PHE A CA 1
ATOM 1525 C C . PHE A 1 190 ? -9.057 -0.361 -17.804 1.00 87.00 190 PHE A C 1
ATOM 1527 O O . PHE A 1 190 ? -8.617 -1.473 -17.521 1.00 87.00 190 PHE A O 1
ATOM 1534 N N . HIS A 1 191 ? -9.815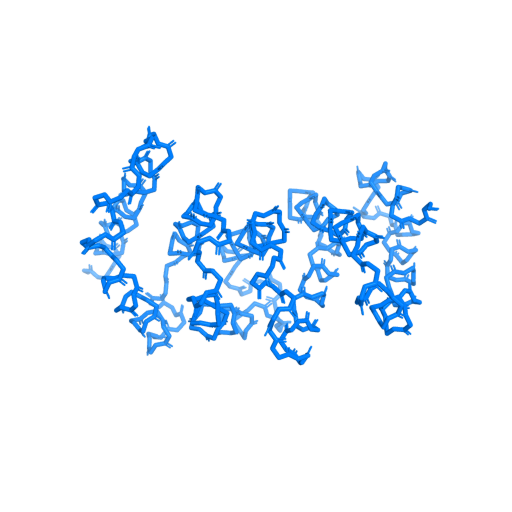 0.340 -16.955 1.00 92.06 191 HIS A N 1
ATOM 1535 C CA . HIS A 1 191 ? -10.029 -0.022 -15.543 1.00 92.06 191 HIS A CA 1
ATOM 1536 C C . HIS A 1 191 ? -11.443 -0.550 -15.245 1.00 92.06 191 HIS A C 1
ATOM 1538 O O . HIS A 1 191 ? -11.908 -0.529 -14.103 1.00 92.06 191 HIS A O 1
ATOM 1544 N N . LEU A 1 192 ? -12.128 -1.082 -16.265 1.00 88.69 192 LEU A N 1
ATOM 1545 C CA . LEU A 1 192 ? -13.511 -1.571 -16.170 1.00 88.69 192 LEU A CA 1
ATOM 1546 C C . LEU A 1 192 ? -13.708 -2.683 -15.124 1.00 88.69 192 LEU A C 1
ATOM 1548 O O . LEU A 1 192 ? -14.783 -2.786 -14.535 1.00 88.69 192 LEU A O 1
ATOM 1552 N N . SER A 1 193 ? -12.692 -3.513 -14.861 1.00 91.75 193 SER A N 1
ATOM 1553 C CA . SER A 1 193 ? -12.791 -4.587 -13.860 1.00 91.75 193 SER A CA 1
ATOM 1554 C C . SER A 1 193 ? -12.957 -4.061 -12.428 1.00 91.75 193 SER A C 1
ATOM 1556 O O . SER A 1 193 ? -13.517 -4.762 -11.589 1.00 91.75 193 SER A O 1
ATOM 1558 N N . GLY A 1 194 ? -12.539 -2.819 -12.161 1.00 91.94 194 GLY A N 1
ATOM 1559 C CA . GLY A 1 194 ? -12.622 -2.173 -10.851 1.00 91.94 194 GLY A CA 1
ATOM 1560 C C . GLY A 1 194 ? -13.966 -1.502 -10.560 1.00 91.94 194 GLY A C 1
ATOM 1561 O O . GLY A 1 194 ? -14.162 -1.007 -9.448 1.00 91.94 194 GLY A O 1
ATOM 1562 N N . PHE A 1 195 ? -14.904 -1.497 -11.519 1.00 93.00 195 PHE A N 1
ATOM 1563 C CA . PHE A 1 195 ? -16.134 -0.694 -11.471 1.00 93.00 195 PHE A CA 1
ATOM 1564 C C . PHE A 1 195 ? -16.917 -0.841 -10.164 1.00 93.00 195 PHE A C 1
ATOM 1566 O O . PHE A 1 195 ? -17.358 0.148 -9.586 1.00 93.00 195 PHE A O 1
ATOM 1573 N N . LYS A 1 196 ? -17.033 -2.065 -9.636 1.00 94.44 196 LYS A N 1
ATOM 1574 C CA . LYS A 1 196 ? -17.725 -2.311 -8.363 1.00 94.44 196 LYS A CA 1
ATOM 1575 C C . LYS A 1 196 ? -17.112 -1.507 -7.210 1.00 94.44 196 LYS A C 1
ATOM 1577 O O . LYS A 1 196 ? -17.843 -0.817 -6.508 1.00 94.44 196 LYS A O 1
ATOM 1582 N N . LEU A 1 197 ? -15.795 -1.578 -7.017 1.00 94.75 197 LEU A N 1
ATOM 1583 C CA . LEU A 1 197 ? -15.117 -0.861 -5.932 1.00 94.75 197 LEU A CA 1
ATOM 1584 C C . LEU A 1 197 ? -15.109 0.649 -6.184 1.00 94.75 197 LEU A C 1
ATOM 1586 O O . LEU A 1 197 ? -15.350 1.421 -5.264 1.00 94.75 197 LEU A O 1
ATOM 1590 N N . GLN A 1 198 ? -14.916 1.067 -7.436 1.00 95.31 198 GLN A N 1
ATOM 1591 C CA . GLN A 1 198 ? -14.974 2.478 -7.824 1.00 95.31 198 GLN A CA 1
ATOM 1592 C C . GLN A 1 198 ? -16.334 3.098 -7.460 1.00 95.31 198 GLN A C 1
ATOM 1594 O O . GLN A 1 198 ? -16.377 4.161 -6.848 1.00 95.31 198 GLN A O 1
ATOM 1599 N N . THR A 1 199 ? -17.444 2.397 -7.731 1.00 95.12 199 THR A N 1
ATOM 1600 C CA . THR A 1 199 ? -18.784 2.865 -7.332 1.00 95.12 199 THR A CA 1
ATOM 1601 C C . THR A 1 199 ? -18.983 2.942 -5.819 1.00 95.12 199 THR A C 1
ATOM 1603 O O . THR A 1 199 ? -19.754 3.778 -5.369 1.00 95.12 199 THR A O 1
ATOM 1606 N N . GLN A 1 200 ? -18.298 2.107 -5.032 1.00 95.62 200 GLN A N 1
ATOM 1607 C CA . GLN A 1 200 ? -18.367 2.158 -3.568 1.00 95.62 200 GLN A CA 1
ATOM 1608 C C . GLN A 1 200 ? -17.552 3.316 -2.986 1.00 95.62 200 GLN A C 1
ATOM 1610 O O . GLN A 1 200 ? -17.936 3.859 -1.962 1.00 95.62 200 GLN A O 1
ATOM 1615 N N . ILE A 1 201 ? -16.446 3.701 -3.629 1.00 94.75 201 ILE A N 1
ATOM 1616 C CA . ILE A 1 201 ? -15.601 4.824 -3.190 1.00 94.75 201 ILE A CA 1
ATOM 1617 C C . ILE A 1 201 ? -16.323 6.170 -3.346 1.00 94.75 201 ILE A C 1
ATOM 1619 O O . ILE A 1 201 ? -16.098 7.080 -2.553 1.00 94.75 201 ILE A O 1
ATOM 1623 N N . ILE A 1 202 ? -17.168 6.308 -4.371 1.00 91.12 202 ILE A N 1
ATOM 1624 C CA . ILE A 1 202 ? -17.901 7.553 -4.660 1.00 91.12 202 ILE A CA 1
ATOM 1625 C C . ILE A 1 202 ? -19.255 7.669 -3.935 1.00 91.12 202 ILE A C 1
ATOM 1627 O O . ILE A 1 202 ? -19.922 8.692 -4.096 1.00 91.12 202 ILE A O 1
ATOM 1631 N N . GLN A 1 203 ? -19.688 6.625 -3.217 1.00 83.19 203 GLN A N 1
ATOM 1632 C CA . GLN A 1 203 ? -20.936 6.592 -2.439 1.00 83.19 203 GLN A CA 1
ATOM 1633 C C . GLN A 1 203 ? -20.745 7.201 -1.052 1.00 83.19 203 GLN A C 1
ATOM 1635 O O . GLN A 1 203 ? -21.664 7.942 -0.633 1.00 83.19 203 GLN A O 1
#

Radius of gyration: 17.26 Å; Cα contacts (8 Å, |Δi|>4): 204; chains: 1; bounding box: 49×38×44 Å

Organism: NCBI:txid1082188

Solvent-accessible surface area (backbone atoms only — not comparable to full-atom values): 11036 Å² total; per-residue (Å²): 114,68,68,63,53,51,51,53,53,48,54,50,41,50,52,51,36,55,50,60,73,71,58,84,73,57,67,67,47,56,78,69,39,52,68,56,50,54,51,51,34,49,52,49,48,76,38,54,80,89,72,48,61,45,53,59,39,39,35,51,17,51,49,29,62,74,52,19,49,79,42,29,87,52,44,60,55,49,43,61,27,49,49,50,60,49,44,72,57,40,72,85,36,86,81,39,64,57,76,38,49,57,26,50,52,47,27,52,35,21,38,55,76,37,14,45,71,26,52,71,70,45,58,68,73,55,45,48,51,52,54,53,50,32,56,54,29,48,70,39,79,51,63,72,48,15,50,52,13,42,53,37,46,45,49,43,52,55,57,40,66,72,35,79,93,49,27,66,61,49,48,73,73,40,44,69,57,56,50,50,56,46,49,56,40,68,73,42,94,71,44,64,89,47,47,71,54,51,57,60,65,74,105

Nearest PDB structures (foldseek):
  3gjx-assembly1_A  TM=9.618E-01  e=2.785E-09  Mus musculus
  3nc0-assembly2_D  TM=9.615E-01  e=2.785E-09  Mus musculus
  3nc1-assembly1_A  TM=9.604E-01  e=2.316E-09  Mus musculus
  6tvo-assembly1_A  TM=9.606E-01  e=3.507E-09  Homo sapiens
  3nc0-assembly2_A  TM=9.617E-01  e=4.416E-09  Mus musculus

Sequence (203 aa):
MVKPMKQVRRDILKLIQIYIETEVNFETFNANFLPSLQEMVQDYTVSDPNARDPETLMLFATILSKEGDQLSMFLPNIVYGLCEPTLEMIKNDFSQFPEFREPKFKLIQSMIANCTGGLLNLEPKRFETIVMTVIYATKHKKAEEMDIGLNSMLELINKIGSEPSVCTIFFKSFYVLILQETLDVMTDCFHLSGFKLQTQIIQ

Foldseek 3Di:
DLVVVLVVVLVVLVVLLVVLLPDDDCPVVCVPCVVVLLVLLVCQQPDDPVNHDLSNLQSLLSVLLRCFQVCLVVVVSCLVRPQVVLCVQCVPDCPGPVVNQLSNLSSLLSCLQRHVVSLVPDDPVSNVVSLVSLLVQCPDLDQSSNVSSLVSLLSNLVSLVVPPVCVVVCCVVPVVVLLVSLVVLCPDPRNVVCNVSSVSNND

Mean predicted aligned error: 4.26 Å

InterPro domains:
  IPR011989 Armadillo-like helical [G3DSA:1.25.10.10] (1-203)
  IPR014877 Exportin-1, C-terminal [PF08767] (2-202)
  IPR014877 Exportin-1, C-terminal [SM01102] (1-203)
  IPR016024 Armadillo-type fold [SSF48371] (2-202)

Secondary structure (DSSP, 8-state):
-HHHHHHHHHHHHHHHHHHHHH-S--HHHHHHHHHHHHHHHHHHHHS-GGG--HHHHHHHHHHHHHHGGGGTTTHHHHIIIIIHHHHHHHSS-TTSSGGGHHHHHHHHHHHHHH-HHHHHTS-HHHHHHHHHHHHHHHT-SSHHHHHHHHHHHHHHHHHHHT-HHHHHHHHHHHHHHHHHHHHHHHTSSS-GGGHHHHHHHT-